Protein AF-0000000084697389 (afdb_homodimer)

Foldseek 3Di:
DVVVVVVVVVVVVVVVVVVVVVVVVVVCVVPPDDPPPPVVVVVVVVVVVVVVVVVVVVVVVVVVCVVVVHDPPRVVDPVSNVVSVVVVVVVVVVVVVVVVVVVVVVVVVVVVVVVVVVCVVPVLCLPADDVNGSRPPDPPPDPPPD/DVVVVVVVVVVVVVVVVVVVVVVVVVVVVVPPDDDPPPVVVVVVVVVVVVVVVVVVVVVVVVVVCVVVVHDPPRVVDPVSVVVSVVVVVVVVVVVVVVVVVVVVVVVVVVVVVVVVVVCVVPVLCLPQDDVNGSPPDDPPPPPDDD

Organism: NCBI:txid1124991

Sequence (292 aa):
MTDQLLPLLDQQLSHLQSLHQVMKNEELLLGYPRVPQSPFQEATEQKRFLVAAIGHNETRRQALEQEAGLCAPYDNNETMHTVWNAIKDLTLTLKEMNYRNHQMLKLHMQFNQERLDFMKKHNNQATYGADGQESRTPALGKKISVMTDQLLPLLDQQLSHLQSLHQVMKNEELLLGYPRVPQSPFQEATEQKRFLVAAIGHNETRRQALEQEAGLCAPYDNNETMHTVWNAIKDLTLTLKEMNYRNHQMLKLHMQFNQERLDFMKKHNNQATYGADGQESRTPALGKKISV

pLDDT: mean 75.5, std 22.2, range [18.36, 96.88]

Radius of gyration: 30.72 Å; Cα contacts (8 Å, |Δi|>4): 220; chains: 2; bounding box: 49×98×56 Å

Structure (mmCIF, N/CA/C/O backbone):
data_AF-0000000084697389-model_v1
#
loop_
_entity.id
_entity.type
_entity.pdbx_description
1 polymer 'Flagellar biosynthesis protein flgN'
#
loop_
_atom_site.group_PDB
_atom_site.id
_atom_site.type_symbol
_atom_site.label_atom_id
_atom_site.label_alt_id
_atom_site.label_comp_id
_atom_site.label_asym_id
_atom_site.label_entity_id
_atom_site.label_seq_id
_atom_site.pdbx_PDB_ins_code
_atom_site.Cartn_x
_atom_site.Cartn_y
_atom_site.Cartn_z
_atom_site.occupancy
_atom_site.B_iso_or_equiv
_atom_site.auth_seq_id
_atom_site.auth_comp_id
_atom_site.auth_asym_id
_atom_site.auth_atom_id
_atom_site.pdbx_PDB_model_num
ATOM 1 N N . MET A 1 1 ? 3.012 -43.812 -28.484 1 51.62 1 MET A N 1
ATOM 2 C CA . MET A 1 1 ? 2.061 -43 -27.734 1 51.62 1 MET A CA 1
ATOM 3 C C . MET A 1 1 ? 2.652 -42.562 -26.406 1 51.62 1 MET A C 1
ATOM 5 O O . MET A 1 1 ? 2.471 -41.438 -25.969 1 51.62 1 MET A O 1
ATOM 9 N N . THR A 1 2 ? 3.402 -43.5 -25.781 1 60.91 2 THR A N 1
ATOM 10 C CA . THR A 1 2 ? 4.145 -43.25 -24.562 1 60.91 2 THR A CA 1
ATOM 11 C C . THR A 1 2 ? 5.184 -42.125 -24.781 1 60.91 2 THR A C 1
ATOM 13 O O . THR A 1 2 ? 5.586 -41.469 -23.844 1 60.91 2 THR A O 1
ATOM 16 N N . ASP A 1 3 ? 5.27 -41.875 -26.109 1 83.12 3 ASP A N 1
ATOM 17 C CA . ASP A 1 3 ? 6.375 -41 -26.5 1 83.12 3 ASP A CA 1
ATOM 18 C C . ASP A 1 3 ? 6.031 -39.531 -26.234 1 83.12 3 ASP A C 1
ATOM 20 O O . ASP A 1 3 ? 6.926 -38.719 -26.031 1 83.12 3 ASP A O 1
ATOM 24 N N . GLN A 1 4 ? 4.73 -39.312 -26 1 90.31 4 GLN A N 1
ATOM 25 C CA . GLN A 1 4 ? 4.328 -37.906 -25.859 1 90.31 4 GLN A CA 1
ATOM 26 C C . GLN A 1 4 ? 4.215 -37.5 -24.375 1 90.31 4 GLN A C 1
ATOM 28 O O . GLN A 1 4 ? 4.211 -36.312 -24.047 1 90.31 4 GLN A O 1
ATOM 33 N N . LEU A 1 5 ? 4.172 -38.531 -23.562 1 92.88 5 LEU A N 1
ATOM 34 C CA . LEU A 1 5 ? 3.902 -38.281 -22.141 1 92.88 5 LEU A CA 1
ATOM 35 C C . LEU A 1 5 ? 5.109 -37.625 -21.469 1 92.88 5 LEU A C 1
ATOM 37 O O . LEU A 1 5 ? 4.961 -36.656 -20.719 1 92.88 5 LEU A O 1
ATOM 41 N N . LEU A 1 6 ? 6.285 -38.25 -21.812 1 93 6 LEU A N 1
ATOM 42 C CA . LEU A 1 6 ? 7.48 -37.719 -21.156 1 93 6 LEU A CA 1
ATOM 43 C C . LEU A 1 6 ? 7.707 -36.281 -21.531 1 93 6 LEU A C 1
ATOM 45 O O . LEU A 1 6 ? 7.934 -35.438 -20.672 1 93 6 LEU A O 1
ATOM 49 N N . PRO A 1 7 ? 7.566 -35.875 -22.828 1 94.25 7 PRO A N 1
ATOM 50 C CA . PRO A 1 7 ? 7.703 -34.438 -23.188 1 94.25 7 PRO A CA 1
ATOM 51 C C . PRO A 1 7 ? 6.668 -33.562 -22.5 1 94.25 7 PRO A C 1
ATOM 53 O O . PRO A 1 7 ? 6.969 -32.438 -22.125 1 94.25 7 PRO A O 1
ATOM 56 N N . LEU A 1 8 ? 5.516 -34.031 -22.328 1 96.06 8 LEU A N 1
ATOM 57 C CA . LEU A 1 8 ? 4.461 -33.281 -21.641 1 96.06 8 LEU A CA 1
ATOM 58 C C . LEU A 1 8 ? 4.809 -33.062 -20.172 1 96.06 8 LEU A C 1
ATOM 60 O O . LEU A 1 8 ? 4.59 -31.984 -19.641 1 96.06 8 LEU A O 1
ATOM 64 N N . LEU A 1 9 ? 5.27 -34.094 -19.547 1 95.81 9 LEU A N 1
ATOM 65 C CA . LEU A 1 9 ? 5.691 -34 -18.156 1 95.81 9 LEU A CA 1
ATOM 66 C C . LEU A 1 9 ? 6.828 -33 -18 1 95.81 9 LEU A C 1
ATOM 68 O O . LEU A 1 9 ? 6.844 -32.219 -17.047 1 95.81 9 LEU A O 1
ATOM 72 N N . ASP A 1 10 ? 7.734 -33.062 -18.938 1 95.56 10 ASP A N 1
ATOM 73 C CA . ASP A 1 10 ? 8.852 -32.125 -18.922 1 95.56 10 ASP A CA 1
ATOM 74 C C . ASP A 1 10 ? 8.359 -30.672 -19.062 1 95.56 10 ASP A C 1
ATOM 76 O O . ASP A 1 10 ? 8.852 -29.781 -18.375 1 95.56 10 ASP A O 1
ATOM 80 N N . GLN A 1 11 ? 7.445 -30.516 -19.969 1 96.06 11 GLN A N 1
ATOM 81 C CA . GLN A 1 11 ? 6.855 -29.188 -20.156 1 96.06 11 GLN A CA 1
ATOM 82 C C . GLN A 1 11 ? 6.148 -28.719 -18.891 1 96.06 11 GLN A C 1
ATOM 84 O O . GLN A 1 11 ? 6.25 -27.547 -18.516 1 96.06 11 GLN A O 1
ATOM 89 N N . GLN A 1 12 ? 5.422 -29.688 -18.297 1 95.88 12 GLN A N 1
ATOM 90 C CA . GLN A 1 12 ? 4.742 -29.375 -17.047 1 95.88 12 GLN A CA 1
ATOM 91 C C . GLN A 1 12 ? 5.734 -28.938 -15.969 1 95.88 12 GLN A C 1
ATOM 93 O O . GLN A 1 12 ? 5.504 -27.953 -15.266 1 95.88 12 GLN A O 1
ATOM 98 N N . LEU A 1 13 ? 6.758 -29.656 -15.898 1 96.06 13 LEU A N 1
ATOM 99 C CA . LEU A 1 13 ? 7.797 -29.328 -14.93 1 96.06 13 LEU A CA 1
ATOM 100 C C . LEU A 1 13 ? 8.367 -27.938 -15.203 1 96.06 13 LEU A C 1
ATOM 102 O O . LEU A 1 13 ? 8.555 -27.141 -14.281 1 96.06 13 LEU A O 1
ATOM 106 N N . SER A 1 14 ? 8.625 -27.688 -16.484 1 96.75 14 SER A N 1
ATOM 107 C CA . SER A 1 14 ? 9.156 -26.391 -16.875 1 96.75 14 SER A CA 1
ATOM 108 C C . SER A 1 14 ? 8.195 -25.266 -16.5 1 96.75 14 SER A C 1
ATOM 110 O O . SER A 1 14 ? 8.617 -24.234 -16 1 96.75 14 SER A O 1
ATOM 112 N N . HIS A 1 15 ? 6.906 -25.469 -16.766 1 95.31 15 HIS A N 1
ATOM 113 C CA . HIS A 1 15 ? 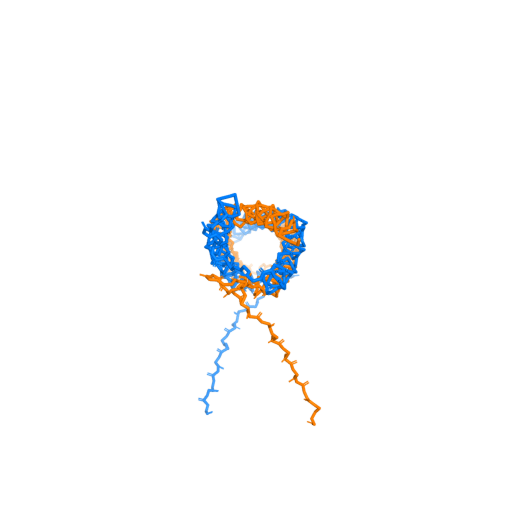5.902 -24.469 -16.422 1 95.31 15 HIS A CA 1
ATOM 114 C C . HIS A 1 15 ? 5.852 -24.234 -14.914 1 95.31 15 HIS A C 1
ATOM 116 O O . HIS A 1 15 ? 5.742 -23.094 -14.453 1 95.31 15 HIS A O 1
ATOM 122 N N . LEU A 1 16 ? 5.941 -25.312 -14.18 1 95.44 16 LEU A N 1
ATOM 123 C CA . LEU A 1 16 ? 5.926 -25.203 -12.719 1 95.44 16 LEU A CA 1
ATOM 124 C C . LEU A 1 16 ? 7.152 -24.453 -12.219 1 95.44 16 LEU A C 1
ATOM 126 O O . LEU A 1 16 ? 7.051 -23.641 -11.289 1 95.44 16 LEU A O 1
ATOM 130 N N . GLN A 1 17 ? 8.273 -24.703 -12.844 1 95.94 17 GLN A N 1
ATOM 131 C CA . GLN A 1 17 ? 9.492 -23.984 -12.477 1 95.94 17 GLN A CA 1
ATOM 132 C C . GLN A 1 17 ? 9.375 -22.5 -12.766 1 95.94 17 GLN A C 1
ATOM 134 O O . GLN A 1 17 ? 9.805 -21.672 -11.969 1 95.94 17 GLN A O 1
ATOM 139 N N . SER A 1 18 ? 8.828 -22.203 -13.906 1 95.12 18 SER A N 1
ATOM 140 C CA . SER A 1 18 ? 8.586 -20.812 -14.258 1 95.12 18 SER A CA 1
ATOM 141 C C . SER A 1 18 ? 7.629 -20.156 -13.266 1 95.12 18 SER A C 1
ATOM 143 O O . SER A 1 18 ? 7.844 -19 -12.859 1 95.12 18 SER A O 1
ATOM 145 N N . LEU A 1 19 ? 6.598 -20.859 -12.914 1 92.62 19 LEU A N 1
ATOM 146 C CA . LEU A 1 19 ? 5.645 -20.359 -11.93 1 92.62 19 LEU A CA 1
ATOM 147 C C . LEU A 1 19 ? 6.328 -20.109 -10.586 1 92.62 19 LEU A C 1
ATOM 149 O O . LEU A 1 19 ? 6.043 -19.109 -9.922 1 92.62 19 LEU A O 1
ATOM 153 N N . HIS A 1 20 ? 7.172 -21.016 -10.211 1 93.5 20 HIS A N 1
ATOM 154 C CA . HIS A 1 20 ? 7.934 -20.859 -8.977 1 93.5 20 HIS A CA 1
ATOM 155 C C . HIS A 1 20 ? 8.703 -19.547 -8.977 1 93.5 20 HIS A C 1
ATOM 157 O O . HIS A 1 20 ? 8.688 -18.812 -7.98 1 93.5 20 HIS A O 1
ATOM 163 N N . GLN A 1 21 ? 9.32 -19.234 -10.109 1 92.88 21 GLN A N 1
ATOM 164 C CA . GLN A 1 21 ? 10.078 -17.984 -10.219 1 92.88 21 GLN A CA 1
ATOM 165 C C . GLN A 1 21 ? 9.172 -16.766 -10.109 1 92.88 21 GLN A C 1
ATOM 167 O O . GLN A 1 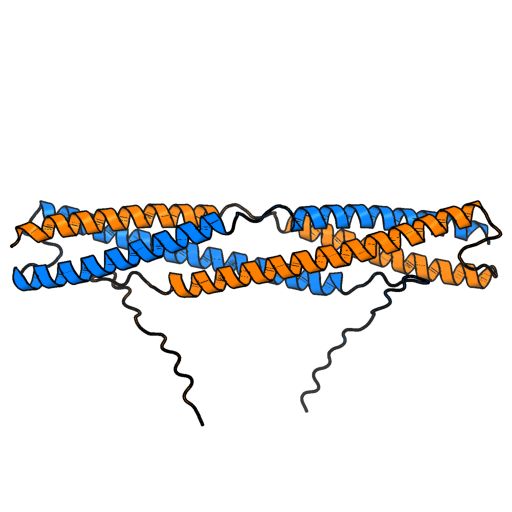21 ? 9.508 -15.789 -9.453 1 92.88 21 GLN A O 1
ATOM 172 N N . VAL A 1 22 ? 8.055 -16.844 -10.773 1 88.81 22 VAL A N 1
ATOM 173 C CA . VAL A 1 22 ? 7.09 -15.75 -10.727 1 88.81 22 VAL A CA 1
ATOM 174 C C . VAL A 1 22 ? 6.617 -15.531 -9.297 1 88.81 22 VAL A C 1
ATOM 176 O O . VAL A 1 22 ? 6.516 -14.398 -8.836 1 88.81 22 VAL A O 1
ATOM 179 N N . MET A 1 23 ? 6.355 -16.625 -8.586 1 87.25 23 MET A N 1
ATOM 180 C CA . MET A 1 23 ? 5.844 -16.562 -7.219 1 87.25 23 MET A CA 1
ATOM 181 C C . MET A 1 23 ? 6.922 -16.062 -6.258 1 87.25 23 MET A C 1
ATOM 183 O O . MET A 1 23 ? 6.617 -15.367 -5.289 1 87.25 23 MET A O 1
ATOM 187 N N . LYS A 1 24 ? 8.156 -16.422 -6.562 1 86.44 24 LYS A N 1
ATOM 188 C CA . LYS A 1 24 ? 9.258 -15.875 -5.785 1 86.44 24 LYS A CA 1
ATOM 189 C C . LYS A 1 24 ? 9.352 -14.359 -5.953 1 86.44 24 LYS A C 1
ATOM 191 O O . LYS A 1 24 ? 9.562 -13.633 -4.98 1 86.44 24 LYS A O 1
ATOM 196 N N . ASN A 1 25 ? 9.203 -13.992 -7.191 1 81.56 25 ASN A N 1
ATOM 197 C CA . ASN A 1 25 ? 9.188 -12.562 -7.465 1 81.56 25 ASN A CA 1
ATOM 198 C C . ASN A 1 25 ? 8.031 -11.867 -6.742 1 81.56 25 ASN A C 1
ATOM 200 O O . ASN A 1 25 ? 8.195 -10.773 -6.211 1 81.56 25 ASN A O 1
ATOM 204 N N . GLU A 1 26 ? 6.918 -12.562 -6.75 1 80.25 26 GLU A N 1
ATOM 205 C CA . GLU A 1 26 ? 5.754 -12.047 -6.035 1 80.25 26 GLU A CA 1
ATOM 206 C C . GLU A 1 26 ? 6.039 -11.914 -4.543 1 80.25 26 GLU A C 1
ATOM 208 O O . GLU A 1 26 ? 5.688 -10.906 -3.926 1 80.25 26 GLU A O 1
ATOM 213 N N . GLU A 1 27 ? 6.594 -12.898 -4.012 1 79.31 27 GLU A N 1
ATOM 214 C CA . GLU A 1 27 ? 6.961 -12.875 -2.596 1 79.31 27 GLU A CA 1
ATOM 215 C C . GLU A 1 27 ? 7.871 -11.695 -2.279 1 79.31 27 GLU A C 1
ATOM 217 O O . GLU A 1 27 ? 7.695 -11.023 -1.262 1 79.31 27 GLU A O 1
ATOM 222 N N . LEU A 1 28 ? 8.82 -11.453 -3.131 1 74.5 28 LEU A N 1
ATOM 223 C CA . LEU A 1 28 ? 9.758 -10.344 -2.945 1 74.5 28 LEU A CA 1
ATOM 224 C C . LEU A 1 28 ? 9.023 -9.008 -2.988 1 74.5 28 LEU A C 1
ATOM 226 O O . LEU A 1 28 ? 9.312 -8.109 -2.189 1 74.5 28 LEU A O 1
ATOM 230 N N . LEU A 1 29 ? 8.148 -8.953 -3.951 1 69.5 29 LEU A N 1
ATOM 231 C CA . LEU A 1 29 ? 7.383 -7.723 -4.105 1 69.5 29 LEU A CA 1
ATOM 232 C C . LEU A 1 29 ? 6.473 -7.492 -2.902 1 69.5 29 LEU A C 1
ATOM 234 O O . LEU A 1 29 ? 6.25 -6.352 -2.498 1 69.5 29 LEU A O 1
ATOM 238 N N . LEU A 1 30 ? 5.984 -8.625 -2.336 1 67.56 30 LEU A N 1
ATOM 239 C CA . LEU A 1 30 ? 5.121 -8.547 -1.162 1 67.56 30 LEU A CA 1
ATOM 240 C C . LEU A 1 30 ? 5.934 -8.25 0.094 1 67.56 30 LEU A C 1
ATOM 242 O O . LEU A 1 30 ? 5.422 -7.66 1.045 1 67.56 30 LEU A O 1
ATOM 246 N N . GLY A 1 31 ? 7.23 -8.945 0.224 1 57.28 31 GLY A N 1
ATOM 247 C CA . GLY A 1 31 ? 8.117 -8.742 1.357 1 57.28 31 GLY A CA 1
ATOM 248 C C . GLY A 1 31 ? 8.766 -7.367 1.367 1 57.28 31 GLY A C 1
ATOM 249 O O . GLY A 1 31 ? 9.398 -6.98 2.352 1 57.28 31 GLY A O 1
ATOM 250 N N . TYR A 1 32 ? 9.336 -6.898 0.23 1 47.75 32 TYR A N 1
ATOM 251 C CA . TYR A 1 32 ? 9.938 -5.574 0.277 1 47.75 32 TYR A CA 1
ATOM 252 C C . TYR A 1 32 ? 9.195 -4.668 1.25 1 47.75 32 TYR A C 1
ATOM 254 O O . TYR A 1 32 ? 7.977 -4.5 1.144 1 47.75 32 TYR A O 1
ATOM 262 N N . PRO A 1 33 ? 9.758 -4.773 2.379 1 44.62 33 PRO A N 1
ATOM 263 C CA . PRO A 1 33 ? 9.336 -3.945 3.514 1 44.62 33 PRO A CA 1
ATOM 264 C C . PRO A 1 33 ? 8.805 -2.582 3.08 1 44.62 33 PRO A C 1
ATOM 266 O O . PRO A 1 33 ? 9.383 -1.939 2.199 1 44.62 33 PRO A O 1
ATOM 269 N N . ARG A 1 34 ? 7.598 -2.24 3.166 1 44.25 34 ARG A N 1
ATOM 270 C CA . ARG A 1 34 ? 6.734 -1.099 3.449 1 44.25 34 ARG A CA 1
ATOM 271 C C . ARG A 1 34 ? 7.492 -0.007 4.195 1 44.25 34 ARG A C 1
ATOM 273 O O . ARG A 1 34 ? 8.438 -0.293 4.934 1 44.25 34 ARG A O 1
ATOM 280 N N . VAL A 1 35 ? 7.719 0.964 3.707 1 46.28 35 VAL A N 1
ATOM 281 C CA . VAL A 1 35 ? 8.078 2.107 4.539 1 46.28 35 VAL A CA 1
ATOM 282 C C . VAL A 1 35 ? 7.688 1.838 5.988 1 46.28 35 VAL A C 1
ATOM 284 O O . VAL A 1 35 ? 6.531 1.516 6.273 1 46.28 35 VAL A O 1
ATOM 287 N N . PRO A 1 36 ? 8.547 1.338 6.777 1 44.91 36 PRO A N 1
ATOM 288 C CA . PRO A 1 36 ? 8.211 1.211 8.203 1 44.91 36 PRO A CA 1
ATOM 289 C C . PRO A 1 36 ? 7.074 2.139 8.625 1 44.91 36 PRO A C 1
ATOM 291 O O . PRO A 1 36 ? 6.969 3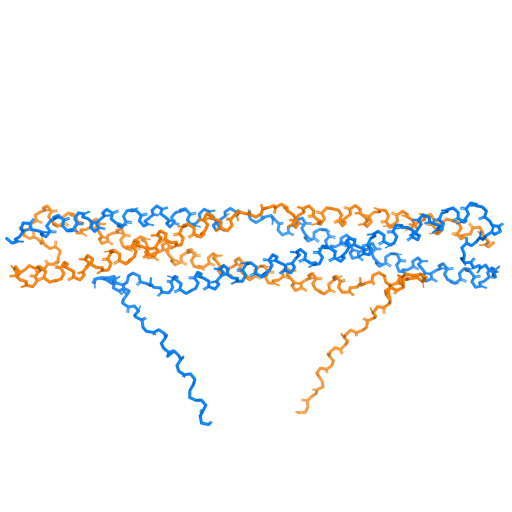.26 8.117 1 44.91 36 PRO A O 1
ATOM 294 N N . GLN A 1 37 ? 5.871 1.589 9.039 1 51.5 37 GLN A N 1
ATOM 295 C CA . GLN A 1 37 ? 4.812 2.246 9.797 1 51.5 37 GLN A CA 1
ATOM 296 C C . GLN A 1 37 ? 5.363 3.408 10.617 1 51.5 37 GLN A C 1
ATOM 298 O O . GLN A 1 37 ? 4.656 4.387 10.867 1 51.5 37 GLN A O 1
ATOM 303 N N . SER A 1 38 ? 6.688 3.379 10.727 1 60.03 38 SER A N 1
ATOM 304 C CA . SER A 1 38 ? 7.246 4.219 11.781 1 60.03 38 SER A CA 1
ATOM 305 C C . SER A 1 38 ? 7.348 5.672 11.344 1 60.03 38 SER A C 1
ATOM 307 O O . SER A 1 38 ? 6.918 6.578 12.062 1 60.03 38 SER A O 1
ATOM 309 N N . PRO A 1 39 ? 7.703 5.801 10.07 1 62.97 39 PRO A N 1
ATOM 310 C CA . PRO A 1 39 ? 7.844 7.223 9.758 1 62.97 39 PRO A CA 1
ATOM 311 C C . PRO A 1 39 ? 6.496 7.926 9.586 1 62.97 39 PRO A C 1
ATOM 313 O O . PRO A 1 39 ? 6.352 9.094 9.969 1 62.97 39 PRO A O 1
ATOM 316 N N . PHE A 1 40 ? 5.5 7.148 9.242 1 67 40 PHE A N 1
ATOM 317 C CA . PHE A 1 40 ? 4.172 7.73 9.094 1 67 40 PHE A CA 1
ATOM 318 C C . PHE A 1 40 ? 3.52 7.945 10.453 1 67 40 PHE A C 1
ATOM 320 O O . PHE A 1 40 ? 2.857 8.961 10.68 1 67 40 PHE A O 1
ATOM 327 N N . GLN A 1 41 ? 3.805 6.945 11.219 1 69.56 41 GLN A N 1
ATOM 328 C CA . GLN A 1 41 ? 3.254 7.074 12.57 1 69.56 41 GLN A CA 1
ATOM 329 C C . GLN A 1 41 ? 3.863 8.266 13.297 1 69.56 41 GLN A C 1
ATOM 331 O O . GLN A 1 41 ? 3.15 9.023 13.969 1 69.56 41 GLN A O 1
ATOM 336 N N . GLU A 1 42 ? 5.105 8.398 13.109 1 75.88 42 GLU A N 1
ATOM 337 C CA . GLU A 1 42 ? 5.789 9.523 13.75 1 75.88 42 GLU A CA 1
ATOM 338 C C . GLU A 1 42 ? 5.309 10.852 13.18 1 75.88 42 GLU A C 1
ATOM 340 O O . GLU A 1 42 ? 5.047 11.797 13.93 1 75.88 42 GLU A O 1
ATOM 345 N N . ALA A 1 43 ? 5.148 10.938 11.867 1 77.5 43 ALA A N 1
ATOM 346 C CA . ALA A 1 43 ? 4.668 12.156 11.211 1 77.5 43 ALA A CA 1
ATOM 347 C C . ALA A 1 43 ? 3.246 12.484 11.656 1 77.5 43 ALA A C 1
ATOM 349 O O . ALA A 1 43 ? 2.92 13.656 11.891 1 77.5 43 ALA A O 1
ATOM 350 N N . THR A 1 44 ? 2.482 11.469 11.844 1 76.56 44 THR A N 1
ATOM 351 C CA . THR A 1 44 ? 1.098 11.664 12.266 1 76.56 44 THR A CA 1
ATOM 352 C C . THR A 1 44 ? 1.031 12.195 13.695 1 76.56 44 THR A C 1
ATOM 354 O O . THR A 1 44 ? 0.248 13.094 13.984 1 76.56 44 THR A O 1
ATOM 357 N N . GLU A 1 45 ? 1.858 11.664 14.492 1 82.06 45 GLU A N 1
ATOM 358 C CA . GLU A 1 45 ? 1.877 12.117 15.883 1 82.06 45 GLU A CA 1
ATOM 359 C C . GLU A 1 45 ? 2.377 13.555 15.992 1 82.06 45 GLU A C 1
ATOM 361 O O . GLU A 1 45 ? 1.821 14.352 16.75 1 82.06 45 GLU A O 1
ATOM 366 N N . GLN A 1 46 ? 3.412 13.82 15.273 1 86.38 46 GLN A N 1
ATOM 367 C CA . GLN A 1 46 ? 3.926 15.18 15.258 1 86.38 46 GLN A CA 1
ATOM 368 C C . GLN A 1 46 ? 2.879 16.156 14.727 1 86.38 46 GLN A C 1
ATOM 370 O O . GLN A 1 46 ? 2.697 17.25 15.281 1 86.38 46 GLN A O 1
ATOM 375 N N . LYS A 1 47 ? 2.27 15.719 13.695 1 87.69 47 LYS A N 1
ATOM 376 C CA . LYS A 1 47 ? 1.218 16.547 13.109 1 87.69 47 LYS A CA 1
ATOM 377 C C . LYS A 1 47 ? 0.096 16.797 14.109 1 87.69 47 LYS A C 1
ATOM 379 O O . LYS A 1 47 ? -0.37 17.922 14.258 1 87.69 47 LYS A O 1
ATOM 384 N N . ARG A 1 48 ? -0.297 15.828 14.805 1 83 48 ARG A N 1
ATOM 385 C CA . ARG A 1 48 ? -1.354 15.953 15.797 1 83 48 ARG A CA 1
ATOM 386 C C . ARG A 1 48 ? -0.967 16.938 16.891 1 83 48 ARG A C 1
ATOM 388 O O . ARG A 1 48 ? -1.777 17.781 17.297 1 83 48 ARG A O 1
ATOM 395 N N . PHE A 1 49 ? 0.234 16.844 17.391 1 89.25 49 PHE A N 1
ATOM 396 C CA . PHE A 1 49 ? 0.726 17.75 18.422 1 89.25 49 PHE A CA 1
ATOM 397 C C . PHE A 1 49 ? 0.725 19.188 17.938 1 89.25 49 PHE A C 1
ATOM 399 O O . PHE A 1 49 ? 0.238 20.078 18.625 1 89.25 49 PHE A O 1
ATOM 406 N N . LEU A 1 50 ? 1.231 19.344 16.75 1 92.38 50 LEU A N 1
ATOM 407 C CA . LEU A 1 50 ? 1.376 20.703 16.219 1 92.38 50 LEU A CA 1
ATOM 408 C C . LEU A 1 50 ? 0.012 21.328 15.945 1 92.38 50 LEU A C 1
ATOM 410 O O . LEU A 1 50 ? -0.195 22.516 16.203 1 92.38 50 LEU A O 1
ATOM 414 N N . VAL A 1 51 ? -0.913 20.578 15.508 1 89.06 51 VAL A N 1
ATOM 415 C CA . VAL A 1 51 ? -2.256 21.078 15.234 1 89.06 51 VAL A CA 1
ATOM 416 C C . VAL A 1 51 ? -2.926 21.5 16.547 1 89.06 51 VAL A C 1
ATOM 418 O O . VAL A 1 51 ? -3.549 22.562 16.625 1 89.06 51 VAL A O 1
ATOM 421 N N . ALA A 1 52 ? -2.746 20.688 17.5 1 89.69 52 ALA A N 1
ATOM 422 C CA . ALA A 1 52 ? -3.293 21.016 18.812 1 89.69 52 ALA A CA 1
ATOM 423 C C . ALA A 1 52 ? -2.664 22.297 19.359 1 89.69 52 ALA A C 1
ATOM 425 O O . ALA A 1 52 ? -3.365 23.172 19.875 1 89.69 52 ALA A O 1
ATOM 426 N N . ALA A 1 53 ? -1.356 22.391 19.234 1 93.31 53 ALA A N 1
ATOM 427 C CA . ALA A 1 53 ? -0.629 23.547 19.734 1 93.31 53 ALA A CA 1
ATOM 428 C C . ALA A 1 53 ? -1.06 24.812 18.984 1 93.31 53 ALA A C 1
ATOM 430 O O . ALA A 1 53 ? -1.239 25.875 19.594 1 93.31 53 ALA A O 1
ATOM 431 N N . ILE A 1 54 ? -1.257 24.688 17.75 1 93.88 54 ILE A N 1
ATOM 432 C CA . ILE A 1 54 ? -1.684 25.812 16.922 1 93.88 54 ILE A CA 1
ATOM 433 C C . ILE A 1 54 ? -3.084 26.25 17.328 1 93.88 54 ILE A C 1
ATOM 435 O O . ILE A 1 54 ? -3.348 27.453 17.469 1 93.88 54 ILE A O 1
ATOM 439 N N . GLY A 1 55 ? -3.93 25.312 17.547 1 92.5 55 GLY A N 1
ATOM 440 C CA . GLY A 1 55 ? -5.27 25.625 18.016 1 92.5 55 GLY A CA 1
ATOM 441 C C . GLY A 1 55 ? -5.285 26.328 19.344 1 92.5 55 GLY A C 1
ATOM 442 O O . GLY A 1 55 ? -6.008 27.312 19.531 1 92.5 55 GLY A O 1
ATOM 443 N N . HIS A 1 56 ? -4.508 25.781 20.219 1 94.31 56 HIS A N 1
ATOM 444 C CA . HIS A 1 56 ? -4.391 26.406 21.531 1 94.31 56 HIS A CA 1
ATOM 445 C C . HIS A 1 56 ? -3.895 27.844 21.438 1 94.31 56 HIS A C 1
ATOM 447 O O . HIS A 1 56 ? -4.453 28.75 22.062 1 94.31 56 HIS A O 1
ATOM 453 N N . ASN A 1 57 ? -2.896 28.016 20.609 1 95 57 ASN A N 1
ATOM 454 C CA . ASN A 1 57 ? -2.348 29.359 20.406 1 95 57 ASN A CA 1
ATOM 455 C C . ASN A 1 57 ? -3.381 30.297 19.812 1 95 57 ASN A C 1
ATOM 457 O O . ASN A 1 57 ? -3.432 31.484 20.156 1 95 57 ASN A O 1
ATOM 461 N N . GLU A 1 58 ? -4.141 29.766 18.922 1 94.06 58 GLU A N 1
ATOM 462 C CA . GLU A 1 58 ? -5.18 30.578 18.297 1 94.06 58 GLU A CA 1
ATOM 463 C C . GLU A 1 58 ? -6.211 31.047 19.328 1 94.06 58 GLU A C 1
ATOM 465 O O . GLU A 1 58 ? -6.609 32.219 19.328 1 94.06 58 GLU A O 1
ATOM 470 N N . THR A 1 59 ? -6.598 30.109 20.188 1 93.81 59 THR A N 1
ATOM 471 C CA . THR A 1 59 ? -7.539 30.453 21.25 1 93.81 59 THR A CA 1
ATOM 472 C C . THR A 1 59 ? -6.961 31.516 22.172 1 93.81 59 THR A C 1
ATOM 474 O O . THR A 1 59 ? -7.648 32.469 22.531 1 93.81 59 THR A O 1
ATOM 477 N N . ARG A 1 60 ? -5.715 31.344 22.484 1 95.38 60 ARG A N 1
ATOM 478 C CA . ARG A 1 60 ? -5.027 32.312 23.344 1 95.38 60 ARG A CA 1
ATOM 479 C C . ARG A 1 60 ? -4.887 33.656 22.656 1 95.38 60 ARG A C 1
ATOM 481 O O . ARG A 1 60 ? -5.07 34.719 23.281 1 95.38 60 ARG A O 1
ATOM 488 N N . ARG A 1 61 ? -4.559 33.625 21.359 1 94.94 61 ARG A N 1
ATOM 489 C CA . ARG A 1 61 ? -4.434 34.844 20.594 1 94.94 61 ARG A CA 1
ATOM 490 C C . ARG A 1 61 ? -5.734 35.625 20.625 1 94.94 61 ARG A C 1
ATOM 492 O O . ARG A 1 61 ? -5.727 36.844 20.875 1 94.94 61 ARG A O 1
ATOM 499 N N . GLN A 1 62 ? -6.805 34.938 20.453 1 94.81 62 GLN A N 1
ATOM 500 C CA . GLN A 1 62 ? -8.109 35.562 20.422 1 94.81 62 GLN A CA 1
ATOM 501 C C . GLN A 1 62 ? -8.438 36.188 21.781 1 94.81 62 GLN A C 1
ATOM 503 O O . GLN A 1 62 ? -8.961 37.312 21.859 1 94.81 62 GLN A O 1
ATOM 508 N N . ALA A 1 63 ? -8.102 35.531 22.859 1 94.5 63 ALA A N 1
ATOM 509 C CA . ALA A 1 63 ? -8.328 36.031 24.203 1 94.5 63 ALA A CA 1
ATOM 510 C C . ALA A 1 63 ? -7.504 37.281 24.469 1 94.5 63 ALA A C 1
ATOM 512 O O . ALA A 1 63 ? -8.016 38.281 25 1 94.5 63 ALA A O 1
ATOM 513 N N . LEU A 1 64 ? -6.254 37.25 24.016 1 94.44 64 LEU A N 1
ATOM 514 C CA . LEU A 1 64 ? -5.359 38.375 24.219 1 94.44 64 LEU A CA 1
ATOM 515 C C . LEU A 1 64 ? -5.797 39.562 23.391 1 94.44 64 LEU A C 1
ATOM 517 O O . LEU A 1 64 ? -5.711 40.719 23.844 1 94.44 64 LEU A O 1
ATOM 521 N N . GLU A 1 65 ? -6.262 39.312 22.188 1 94.62 65 GLU A N 1
ATOM 522 C CA . GLU A 1 65 ? -6.785 40.375 21.312 1 94.62 65 GLU A CA 1
ATOM 523 C C . GLU A 1 65 ? -7.984 41.062 21.969 1 94.62 65 GLU A C 1
ATOM 525 O O . GLU A 1 65 ? -8.07 42.281 21.953 1 94.62 65 GLU A O 1
ATOM 530 N N . GLN A 1 66 ? -8.852 40.25 22.516 1 93.62 66 GLN A N 1
ATOM 531 C CA . GLN A 1 66 ? -10.047 40.781 23.156 1 93.62 66 GLN A CA 1
ATOM 532 C C . GLN A 1 66 ? -9.68 41.656 24.359 1 93.62 66 GLN A C 1
ATOM 534 O O . GLN A 1 66 ? -10.227 42.75 24.531 1 93.62 66 GLN A O 1
ATOM 539 N N . GLU A 1 67 ? -8.727 41.219 25.109 1 93.25 67 GLU A N 1
ATOM 540 C CA . GLU A 1 67 ? -8.289 41.938 26.312 1 93.25 67 GLU A CA 1
ATOM 541 C C . GLU A 1 67 ? -7.602 43.25 25.938 1 93.25 67 GLU A C 1
ATOM 543 O O . GLU A 1 67 ? -7.789 44.281 26.625 1 93.25 67 GLU A O 1
ATOM 548 N N . ALA A 1 68 ? -6.875 43.25 24.812 1 91.56 68 ALA A N 1
ATOM 549 C CA . ALA A 1 68 ? -6.047 44.375 24.438 1 91.56 68 ALA A CA 1
ATOM 550 C C . ALA A 1 68 ? -6.789 45.312 23.484 1 91.56 68 ALA A C 1
ATOM 552 O O . ALA A 1 68 ? -6.305 46.406 23.156 1 91.56 68 ALA A O 1
ATOM 553 N N . GLY A 1 69 ? -7.973 44.844 23.031 1 91.75 69 GLY A N 1
ATOM 554 C CA . GLY A 1 69 ? -8.695 45.625 22.047 1 91.75 69 GLY A CA 1
ATOM 555 C C . GLY A 1 69 ? -8 45.688 20.703 1 91.75 69 GLY A C 1
ATOM 556 O O . GLY A 1 69 ? -8.031 46.719 20.016 1 91.75 69 GLY A O 1
ATOM 557 N N . LEU A 1 70 ? -7.195 44.656 20.375 1 93 70 LEU A N 1
ATOM 558 C CA . LEU A 1 70 ? -6.496 44.5 19.109 1 93 70 LEU A CA 1
ATOM 559 C C . LEU A 1 70 ? -7.184 43.5 18.219 1 93 70 LEU A C 1
ATOM 561 O O . LEU A 1 70 ? -8 42.688 18.688 1 93 70 LEU A O 1
ATOM 565 N N . CYS A 1 71 ? -6.875 43.656 16.984 1 93.06 71 CYS A N 1
ATOM 566 C CA . CYS A 1 71 ? -7.398 42.656 16.047 1 93.06 71 CYS A CA 1
ATOM 567 C C . CYS A 1 71 ? -6.453 42.469 14.867 1 93.06 71 CYS A C 1
ATOM 569 O O . CYS A 1 71 ? -5.867 43.438 14.383 1 93.06 71 CYS A O 1
ATOM 571 N N . ALA A 1 72 ? -6.426 41.25 14.523 1 92.81 72 ALA A N 1
ATOM 572 C CA . ALA A 1 72 ? -5.699 41 13.281 1 92.81 72 ALA A CA 1
ATOM 573 C C . ALA A 1 72 ? -6.309 41.781 12.125 1 92.81 72 ALA A C 1
ATOM 575 O O . ALA A 1 72 ? -7.516 42.031 12.094 1 92.81 72 ALA A O 1
ATOM 576 N N . PRO A 1 73 ? -5.43 42.312 11.164 1 95.06 73 PRO A N 1
ATOM 577 C CA . PRO A 1 73 ? -4.035 41.938 10.945 1 95.06 73 PRO A CA 1
ATOM 578 C C . PRO A 1 73 ? -3.051 42.875 11.633 1 95.06 73 PRO A C 1
ATOM 580 O O . PRO A 1 73 ? -1.946 43.094 11.125 1 95.06 73 PRO A O 1
ATOM 583 N N . TYR A 1 74 ? -3.473 43.594 12.602 1 94.5 74 TYR A N 1
ATOM 584 C CA . TYR A 1 74 ? -2.639 44.438 13.445 1 94.5 74 TYR A CA 1
ATOM 585 C C . TYR A 1 74 ? -2.01 45.562 12.641 1 94.5 74 TYR A C 1
ATOM 587 O O . TYR A 1 74 ? -0.801 45.781 12.719 1 94.5 74 TYR A O 1
ATOM 595 N N . ASP A 1 75 ? -2.74 46.281 11.961 1 93.69 75 ASP A N 1
ATOM 596 C CA . ASP A 1 75 ? -2.287 47.281 11 1 93.69 75 ASP A CA 1
ATOM 597 C C . ASP A 1 75 ? -1.496 48.375 11.695 1 93.69 75 ASP A C 1
ATOM 599 O O . ASP A 1 75 ? -0.602 48.969 11.094 1 93.69 75 ASP A O 1
ATOM 603 N N . ASN A 1 76 ? -1.79 48.625 12.914 1 92.44 76 ASN A N 1
ATOM 604 C CA . ASN A 1 76 ? -1.143 49.719 13.625 1 92.44 76 ASN A CA 1
ATOM 605 C C . ASN A 1 76 ? 0.155 49.281 14.289 1 92.44 76 ASN A C 1
ATOM 607 O O . ASN A 1 76 ? 0.776 50.031 15.031 1 92.44 76 ASN A O 1
ATOM 611 N N . ASN A 1 77 ? 0.47 48 14.164 1 93.5 77 ASN A N 1
ATOM 612 C CA . ASN A 1 77 ? 1.719 47.406 14.656 1 93.5 77 ASN A CA 1
ATOM 613 C C . ASN A 1 77 ? 2.465 46.688 13.555 1 93.5 77 ASN A C 1
ATOM 615 O O . ASN A 1 77 ? 2.105 45.562 13.203 1 93.5 77 ASN A O 1
ATOM 619 N N . GLU A 1 78 ? 3.5 47.344 13.047 1 94.19 78 GLU A N 1
ATOM 620 C CA . GLU A 1 78 ? 4.191 46.844 11.867 1 94.19 78 GLU A CA 1
ATOM 621 C C . GLU A 1 78 ? 4.754 45.469 12.102 1 94.19 78 GLU A C 1
ATOM 623 O O . GLU A 1 78 ? 4.645 44.594 11.242 1 94.19 78 GLU A O 1
ATOM 628 N N . THR A 1 79 ? 5.344 45.281 13.289 1 94.56 79 THR A N 1
ATOM 629 C CA . THR A 1 79 ? 5.957 44 13.602 1 94.56 79 THR A CA 1
ATOM 630 C C . THR A 1 79 ? 4.902 42.875 13.664 1 94.56 79 THR A C 1
ATOM 632 O O . THR A 1 79 ? 5.055 41.844 13.031 1 94.56 79 THR A O 1
ATOM 635 N N . MET A 1 80 ? 3.846 43.094 14.359 1 95.25 80 MET A N 1
ATOM 636 C CA . MET A 1 80 ? 2.779 42.125 14.484 1 95.25 80 MET A CA 1
ATOM 637 C C . MET A 1 80 ? 2.096 41.875 13.141 1 95.25 80 MET A C 1
ATOM 639 O O . MET A 1 80 ? 1.721 40.75 12.828 1 95.25 80 MET A O 1
ATOM 643 N N . HIS A 1 81 ? 1.95 42.969 12.406 1 95.88 81 HIS A N 1
ATOM 644 C CA . HIS A 1 81 ? 1.352 42.875 11.086 1 95.88 81 HIS A CA 1
ATOM 645 C C . HIS A 1 81 ? 2.158 41.938 10.195 1 95.88 81 HIS A C 1
ATOM 647 O O . HIS A 1 81 ? 1.591 41.062 9.508 1 95.88 81 HIS A O 1
ATOM 653 N N . THR A 1 82 ? 3.428 42.062 10.219 1 96.31 82 THR A N 1
ATOM 654 C CA . THR A 1 82 ? 4.32 41.281 9.398 1 96.31 82 THR A CA 1
ATOM 655 C C . THR A 1 82 ? 4.234 39.812 9.789 1 96.31 82 THR A C 1
ATOM 657 O O . THR A 1 82 ? 4.094 38.938 8.93 1 96.31 82 THR A O 1
ATOM 660 N N . VAL A 1 83 ? 4.27 39.5 11.117 1 96.31 83 VAL A N 1
ATOM 661 C CA . VAL A 1 83 ? 4.219 38.125 11.602 1 96.31 83 VAL A CA 1
ATOM 662 C C . VAL A 1 83 ? 2.857 37.531 11.266 1 96.31 83 VAL A C 1
ATOM 664 O O . VAL A 1 83 ? 2.775 36.375 10.844 1 96.31 83 VAL A O 1
ATOM 667 N N . TRP A 1 84 ? 1.835 38.344 11.422 1 96.38 84 TRP A N 1
ATOM 668 C CA . TRP A 1 84 ? 0.493 37.844 11.133 1 96.38 84 TRP A CA 1
ATOM 669 C C . TRP A 1 84 ? 0.358 37.469 9.656 1 96.38 84 TRP A C 1
ATOM 671 O O . TRP A 1 84 ? -0.23 36.438 9.32 1 96.38 84 TRP A O 1
ATOM 681 N N . ASN A 1 85 ? 0.855 38.281 8.789 1 95.94 85 ASN A N 1
ATOM 682 C CA . ASN A 1 85 ? 0.787 38 7.363 1 95.94 85 ASN A CA 1
ATOM 683 C C . ASN A 1 85 ? 1.528 36.688 7.027 1 95.94 85 ASN A C 1
ATOM 685 O O . ASN A 1 85 ? 1.071 35.906 6.195 1 95.94 85 ASN A O 1
ATOM 689 N N . ALA A 1 86 ? 2.666 36.5 7.707 1 96.31 86 ALA A N 1
ATOM 690 C CA . ALA A 1 86 ? 3.404 35.25 7.523 1 96.31 86 ALA A CA 1
ATOM 691 C C . ALA A 1 86 ? 2.582 34.031 7.984 1 96.31 86 ALA A C 1
ATOM 693 O O . ALA A 1 86 ? 2.562 33 7.324 1 96.31 86 ALA A O 1
ATOM 694 N N . ILE A 1 87 ? 1.896 34.219 9.062 1 96.69 87 ILE A N 1
ATOM 695 C CA . ILE A 1 87 ? 1.03 33.188 9.602 1 96.69 87 ILE A CA 1
ATOM 696 C C . ILE A 1 87 ? -0.083 32.875 8.609 1 96.69 87 ILE A C 1
ATOM 698 O O . ILE A 1 87 ? -0.331 31.703 8.297 1 96.69 87 ILE A O 1
ATOM 702 N N . LYS A 1 88 ? -0.721 33.906 8.172 1 95 88 LYS A N 1
ATOM 703 C CA . LYS A 1 88 ? -1.822 33.75 7.223 1 95 88 LYS A CA 1
ATOM 704 C C . LYS A 1 88 ? -1.363 33.031 5.961 1 95 88 LYS A C 1
ATOM 706 O O . LYS A 1 88 ? -2.014 32.062 5.508 1 95 88 LYS A O 1
ATOM 711 N N . ASP A 1 89 ? -0.256 33.5 5.43 1 94.88 89 ASP A N 1
ATOM 712 C CA . ASP A 1 89 ? 0.274 32.906 4.207 1 94.88 89 ASP A CA 1
ATOM 713 C C . ASP A 1 89 ? 0.602 31.438 4.414 1 94.88 89 ASP A C 1
ATOM 715 O O . ASP A 1 89 ? 0.265 30.594 3.574 1 94.88 89 ASP A O 1
ATOM 719 N N . LEU A 1 90 ? 1.278 31.156 5.504 1 94.38 90 LEU A N 1
ATOM 720 C CA . LEU A 1 90 ? 1.678 29.781 5.781 1 94.38 90 LEU A CA 1
ATOM 721 C C . LEU A 1 90 ? 0.458 28.906 6.039 1 94.38 90 LEU A C 1
ATOM 723 O O . LEU A 1 90 ? 0.426 27.75 5.625 1 94.38 90 LEU A O 1
ATOM 727 N N . THR A 1 91 ? -0.553 29.438 6.656 1 93.62 91 THR A N 1
ATOM 728 C CA . THR A 1 91 ? -1.785 28.688 6.898 1 93.62 91 THR A CA 1
ATOM 729 C C . THR A 1 91 ? -2.455 28.312 5.582 1 93.62 91 THR A C 1
ATOM 731 O O . THR A 1 91 ? -2.916 27.172 5.418 1 93.62 91 THR A O 1
ATOM 734 N N . LEU A 1 92 ? -2.436 29.234 4.664 1 92.5 92 LEU A N 1
ATOM 735 C CA . LEU A 1 92 ? -3.014 28.969 3.35 1 92.5 92 LEU A CA 1
ATOM 736 C C . LEU A 1 92 ? -2.229 27.875 2.621 1 92.5 92 LEU A C 1
ATOM 738 O O . LEU A 1 92 ? -2.816 26.984 2.004 1 92.5 92 LEU A O 1
ATOM 742 N N . THR A 1 93 ? -0.926 28 2.723 1 92.69 93 THR A N 1
ATOM 743 C CA . THR A 1 93 ? -0.055 27 2.109 1 92.69 93 THR A CA 1
ATOM 744 C C . THR A 1 93 ? -0.312 25.625 2.705 1 92.69 93 THR A C 1
ATOM 746 O O . THR A 1 93 ? -0.422 24.641 1.975 1 92.69 93 THR A O 1
ATOM 749 N N . LEU A 1 94 ? -0.376 25.594 3.994 1 92.06 94 LEU A N 1
ATOM 750 C CA . LEU A 1 94 ? -0.594 24.328 4.688 1 92.06 94 LEU A CA 1
ATOM 751 C C . LEU A 1 94 ? -1.947 23.734 4.32 1 92.06 94 LEU A C 1
ATOM 753 O O . LEU A 1 94 ? -2.076 22.516 4.188 1 92.06 94 LEU A O 1
ATOM 757 N N . LYS A 1 95 ? -2.943 24.531 4.125 1 89.44 95 LYS A N 1
ATOM 758 C CA . LYS A 1 95 ? -4.266 24.062 3.707 1 89.44 95 LYS A CA 1
ATOM 759 C C . LYS A 1 95 ? -4.203 23.391 2.336 1 89.44 95 LYS A C 1
ATOM 761 O O . LYS A 1 95 ? -4.777 22.328 2.139 1 89.44 95 LYS A O 1
ATOM 766 N N . GLU A 1 96 ? -3.512 24.016 1.472 1 89.5 96 GLU A N 1
ATOM 767 C CA . GLU A 1 96 ? -3.352 23.453 0.132 1 89.5 96 GLU A CA 1
ATOM 768 C C . GLU A 1 96 ? -2.584 22.141 0.173 1 89.5 96 GLU A C 1
ATOM 770 O O . GLU A 1 96 ? -2.957 21.172 -0.5 1 89.5 96 GLU A O 1
ATOM 775 N N . MET A 1 97 ? -1.531 22.156 0.945 1 87.56 97 MET A N 1
ATOM 776 C CA . MET A 1 97 ? -0.719 20.953 1.081 1 87.56 97 MET A CA 1
ATOM 777 C C . MET A 1 97 ? -1.537 19.812 1.671 1 87.56 97 MET A C 1
ATOM 779 O O . MET A 1 97 ? -1.427 18.672 1.224 1 87.56 97 MET A O 1
ATOM 783 N N . ASN A 1 98 ? -2.268 20.156 2.646 1 84.12 98 ASN A N 1
ATOM 784 C CA . ASN A 1 98 ? -3.121 19.141 3.26 1 84.12 98 ASN A CA 1
ATOM 785 C C . ASN A 1 98 ? -4.105 18.547 2.254 1 84.12 98 ASN A C 1
ATOM 787 O O . ASN A 1 98 ? -4.332 17.344 2.236 1 84.12 98 ASN A O 1
ATOM 791 N N . TYR A 1 99 ? -4.656 19.391 1.412 1 84.44 99 TYR A N 1
ATOM 792 C CA . TYR A 1 99 ? -5.586 18.938 0.382 1 84.44 99 TYR A CA 1
ATOM 793 C C . TYR A 1 99 ? -4.898 17.984 -0.598 1 84.44 99 TYR A C 1
ATOM 795 O O . TYR A 1 99 ? -5.414 16.906 -0.898 1 84.44 99 TYR A O 1
ATOM 803 N N . ARG A 1 100 ? -3.752 18.375 -1.048 1 83.75 100 ARG A N 1
ATOM 804 C CA . ARG A 1 100 ? -2.994 17.562 -1.996 1 83.75 100 ARG A CA 1
ATOM 805 C C . ARG A 1 100 ? -2.607 16.219 -1.384 1 83.75 100 ARG A C 1
ATOM 807 O O . ARG A 1 100 ? -2.75 15.172 -2.023 1 83.75 100 ARG A O 1
ATOM 814 N N . ASN A 1 101 ? -2.094 16.312 -0.178 1 81 101 ASN A N 1
ATOM 815 C CA . ASN A 1 101 ? -1.697 15.078 0.504 1 81 101 ASN A CA 1
ATOM 816 C C . ASN A 1 101 ? -2.877 14.125 0.667 1 81 101 ASN A C 1
ATOM 818 O O . ASN A 1 101 ? -2.721 12.906 0.526 1 81 101 ASN A O 1
ATOM 822 N N . HIS A 1 102 ? -3.994 14.742 0.932 1 80.88 102 HIS A N 1
ATOM 823 C CA . HIS A 1 102 ? -5.199 13.93 1.07 1 80.88 102 HIS A CA 1
ATOM 824 C C . HIS A 1 102 ? -5.562 13.258 -0.249 1 80.88 102 HIS A C 1
ATOM 826 O O . HIS A 1 102 ? -5.918 12.078 -0.27 1 80.88 102 HIS A O 1
ATOM 832 N N . GLN A 1 103 ? -5.48 13.961 -1.302 1 80.62 103 GLN A N 1
ATOM 833 C CA . GLN A 1 103 ? -5.777 13.406 -2.617 1 80.62 103 GLN A CA 1
ATOM 834 C C . GLN A 1 103 ? -4.812 12.273 -2.967 1 80.62 103 GLN A C 1
ATOM 836 O O . GLN A 1 103 ? -5.227 11.242 -3.494 1 80.62 103 GLN A O 1
ATOM 841 N N . MET A 1 104 ? -3.586 12.461 -2.684 1 78.38 104 MET A N 1
ATOM 842 C CA . MET A 1 104 ? -2.566 11.453 -2.959 1 78.38 104 MET A CA 1
ATOM 843 C C . MET A 1 104 ? -2.82 10.188 -2.146 1 78.38 104 MET A C 1
ATOM 845 O O . MET A 1 104 ? -2.672 9.078 -2.658 1 78.38 104 MET A O 1
ATOM 849 N N . LEU A 1 105 ? -3.168 10.391 -0.994 1 74.94 105 LEU A N 1
ATOM 850 C CA . LEU A 1 105 ? -3.479 9.25 -0.139 1 74.94 105 LEU A CA 1
ATOM 851 C C . LEU A 1 105 ? -4.66 8.461 -0.69 1 74.94 105 LEU A C 1
ATOM 853 O O . LEU A 1 105 ? -4.629 7.227 -0.726 1 74.94 105 LEU A O 1
ATOM 857 N N . LYS A 1 106 ? -5.699 9.148 -1.136 1 75.25 106 LYS A N 1
ATOM 858 C CA . LYS A 1 106 ? -6.875 8.5 -1.714 1 75.25 106 LYS A CA 1
ATOM 859 C C . LYS A 1 106 ? -6.504 7.684 -2.947 1 75.25 106 LYS A C 1
ATOM 861 O O . LYS A 1 106 ? -6.992 6.566 -3.129 1 75.25 106 LYS A O 1
ATOM 866 N N . LEU A 1 107 ? -5.711 8.266 -3.729 1 73.38 107 LEU A N 1
ATOM 867 C CA . LEU A 1 107 ? -5.277 7.578 -4.938 1 73.38 107 LEU A CA 1
ATOM 868 C C . LEU A 1 107 ? -4.48 6.324 -4.594 1 73.38 107 LEU A C 1
ATOM 870 O O . LEU A 1 107 ? -4.676 5.273 -5.211 1 73.38 107 LEU A O 1
ATOM 874 N N . HIS A 1 108 ? -3.582 6.402 -3.684 1 70.19 108 HIS A N 1
ATOM 875 C CA . HIS A 1 108 ? -2.803 5.254 -3.234 1 70.19 108 HIS A CA 1
ATOM 876 C C . HIS A 1 108 ? -3.709 4.137 -2.73 1 70.19 108 HIS A C 1
ATOM 878 O O . HIS A 1 108 ? -3.479 2.961 -3.027 1 70.19 108 HIS A O 1
ATOM 884 N N . MET A 1 109 ? -4.723 4.484 -2.084 1 69.38 109 MET A N 1
ATOM 885 C CA . MET A 1 109 ? -5.672 3.516 -1.548 1 69.38 109 MET A CA 1
ATOM 886 C C . MET A 1 109 ? -6.441 2.828 -2.672 1 69.38 109 MET A C 1
ATOM 888 O O . MET A 1 109 ? -6.652 1.615 -2.637 1 69.38 109 MET A O 1
ATOM 892 N N . GLN A 1 110 ? -6.867 3.648 -3.525 1 72.06 110 GLN A N 1
ATOM 893 C CA . GLN A 1 110 ? -7.598 3.104 -4.664 1 72.06 110 GLN A CA 1
ATOM 894 C C . GLN A 1 110 ? -6.738 2.117 -5.449 1 72.06 110 GLN A C 1
ATOM 896 O O . GLN A 1 110 ? -7.207 1.043 -5.832 1 72.06 110 GLN A O 1
ATOM 901 N N . PHE A 1 111 ? -5.562 2.459 -5.648 1 67.44 111 PHE A N 1
ATOM 902 C CA . PHE A 1 111 ? -4.645 1.599 -6.387 1 67.44 111 PHE A CA 1
ATOM 903 C C . PHE A 1 111 ? -4.398 0.297 -5.637 1 67.44 111 PHE A C 1
ATOM 905 O O . PHE A 1 111 ? -4.371 -0.779 -6.238 1 67.44 111 PHE A O 1
ATOM 912 N N . ASN A 1 112 ? -4.156 0.416 -4.391 1 65.62 112 ASN A N 1
ATOM 913 C CA . ASN A 1 112 ? -3.947 -0.774 -3.574 1 65.62 112 ASN A CA 1
ATOM 914 C C . ASN A 1 112 ? -5.164 -1.694 -3.6 1 65.62 112 ASN A C 1
ATOM 916 O O . ASN A 1 112 ? -5.023 -2.916 -3.658 1 65.62 112 ASN A O 1
ATOM 920 N N . GLN A 1 113 ? -6.312 -1.058 -3.555 1 70.25 113 GLN A N 1
ATOM 921 C CA . GLN A 1 113 ? -7.535 -1.854 -3.594 1 70.25 113 GLN A CA 1
ATOM 922 C C . GLN A 1 113 ? -7.688 -2.561 -4.938 1 70.25 113 GLN A C 1
ATOM 924 O O . GLN A 1 113 ? -8.094 -3.723 -4.992 1 70.25 113 GLN A O 1
ATOM 929 N N . GLU A 1 114 ? -7.367 -1.881 -5.902 1 69.12 114 GLU A N 1
ATOM 930 C CA . GLU A 1 114 ? -7.426 -2.484 -7.23 1 69.12 114 GLU A CA 1
ATOM 931 C C . GLU A 1 114 ? -6.445 -3.645 -7.352 1 69.12 114 GLU A C 1
ATOM 933 O O . GLU A 1 114 ? -6.766 -4.676 -7.949 1 69.12 114 GLU A O 1
ATOM 938 N N . ARG A 1 115 ? -5.375 -3.432 -6.875 1 66 115 ARG A N 1
ATOM 939 C CA . ARG A 1 115 ? -4.367 -4.484 -6.879 1 66 115 ARG A CA 1
ATOM 940 C C . ARG A 1 115 ? -4.844 -5.703 -6.094 1 66 115 ARG A C 1
ATOM 942 O O . ARG A 1 115 ? -4.68 -6.84 -6.543 1 66 115 ARG A O 1
ATOM 949 N N . LEU A 1 116 ? -5.387 -5.461 -5.047 1 64.25 116 LEU A N 1
ATOM 950 C CA . LEU A 1 116 ? -5.914 -6.535 -4.207 1 64.25 116 LEU A CA 1
ATOM 951 C C . LEU A 1 116 ? -7.031 -7.285 -4.926 1 64.25 116 LEU A C 1
ATOM 953 O O . LEU A 1 116 ? -7.078 -8.516 -4.891 1 64.25 116 LEU A O 1
ATOM 957 N N . ASP A 1 117 ? -7.863 -6.492 -5.453 1 68.75 117 ASP A N 1
ATOM 958 C CA . ASP A 1 117 ? -8.977 -7.094 -6.18 1 68.75 117 ASP A CA 1
ATOM 959 C C . ASP A 1 117 ? -8.477 -7.965 -7.328 1 68.75 117 ASP A C 1
ATOM 961 O O . ASP A 1 117 ? -9.008 -9.047 -7.57 1 68.75 117 ASP A O 1
ATOM 965 N N . PHE A 1 118 ? -7.543 -7.559 -7.93 1 65.94 118 PHE A N 1
ATOM 966 C CA . PHE A 1 118 ? -6.938 -8.297 -9.031 1 65.94 118 PHE A CA 1
ATOM 967 C C . PHE A 1 118 ? -6.309 -9.594 -8.531 1 65.94 118 PHE A C 1
ATOM 969 O O . PHE A 1 118 ? -6.5 -10.648 -9.133 1 65.94 118 PHE A O 1
ATOM 976 N N . MET A 1 119 ? -5.629 -9.438 -7.504 1 64.19 119 MET A N 1
ATOM 977 C CA . MET A 1 119 ? -4.961 -10.602 -6.93 1 64.19 119 MET A CA 1
ATOM 978 C C . MET A 1 119 ? -5.977 -11.633 -6.457 1 64.19 119 MET A C 1
ATOM 980 O O . MET A 1 119 ? -5.766 -12.836 -6.621 1 64.19 119 MET A O 1
ATOM 984 N N . LYS A 1 120 ? -6.93 -11.141 -5.777 1 62.78 120 LYS A N 1
ATOM 985 C CA . LYS A 1 120 ? -7.965 -12.047 -5.293 1 62.78 120 LYS A CA 1
ATOM 986 C C . LYS A 1 120 ? -8.609 -12.805 -6.445 1 62.78 120 LYS A C 1
ATOM 988 O O . LYS A 1 120 ? -8.891 -14 -6.328 1 62.78 120 LYS A O 1
ATOM 993 N N . LYS A 1 121 ? -8.891 -12.102 -7.469 1 62.81 121 LYS A N 1
ATOM 994 C CA . LYS A 1 121 ? -9.539 -12.695 -8.633 1 62.81 121 LYS A CA 1
ATOM 995 C C . LYS A 1 121 ? -8.641 -13.742 -9.289 1 62.81 121 LYS A C 1
ATOM 997 O O . LYS A 1 121 ? -9.125 -14.758 -9.781 1 62.81 121 LYS A O 1
ATOM 1002 N N . HIS A 1 122 ? -7.422 -13.477 -9.164 1 59.69 122 HIS A N 1
ATOM 1003 C CA . HIS A 1 122 ? -6.52 -14.352 -9.906 1 59.69 122 HIS A CA 1
ATOM 1004 C C . HIS A 1 122 ? -5.855 -15.367 -8.984 1 59.69 122 HIS A C 1
ATOM 1006 O O . HIS A 1 122 ? -5.398 -16.422 -9.438 1 59.69 122 HIS A O 1
ATOM 1012 N N . ASN A 1 123 ? -5.594 -15.047 -7.805 1 56.47 123 ASN A N 1
ATOM 1013 C CA . ASN A 1 123 ? -5.039 -16.031 -6.883 1 56.47 123 ASN A CA 1
ATOM 1014 C C . ASN A 1 123 ? -6.035 -17.141 -6.586 1 56.47 123 ASN A C 1
ATOM 1016 O O . ASN A 1 123 ? -5.641 -18.266 -6.25 1 56.47 123 ASN A O 1
ATOM 1020 N N . ASN A 1 124 ? -7.316 -16.812 -6.586 1 49.25 124 ASN A N 1
ATOM 1021 C CA . ASN A 1 124 ? -8.258 -17.906 -6.32 1 49.25 124 ASN A CA 1
ATOM 1022 C C . ASN A 1 124 ? -8.164 -19 -7.375 1 49.25 124 ASN A C 1
ATOM 1024 O O . ASN A 1 124 ? -8.766 -20.062 -7.223 1 49.25 124 ASN A O 1
ATOM 1028 N N . GLN A 1 125 ? -7.41 -18.797 -8.398 1 47.66 125 GLN A N 1
ATOM 1029 C CA . GLN A 1 125 ? -7.316 -19.922 -9.328 1 47.66 125 GLN A CA 1
ATOM 1030 C C . GLN A 1 125 ? -6.277 -20.938 -8.867 1 47.66 125 GLN A C 1
ATOM 1032 O O . GLN A 1 125 ? -5.074 -20.672 -8.938 1 47.66 125 GLN A O 1
ATOM 1037 N N . ALA A 1 126 ? -6.422 -21.516 -7.719 1 45.41 126 ALA A N 1
ATOM 1038 C CA . ALA A 1 126 ? -5.715 -22.672 -7.18 1 45.41 126 ALA A CA 1
ATOM 1039 C C . ALA A 1 126 ? -5.375 -23.672 -8.289 1 45.41 126 ALA A C 1
ATOM 1041 O O . ALA A 1 126 ? -6.203 -23.953 -9.148 1 45.41 126 ALA A O 1
ATOM 1042 N N . THR A 1 127 ? -4.152 -23.688 -8.664 1 46.38 127 THR A N 1
ATOM 1043 C CA . THR A 1 127 ? -3.549 -24.719 -9.508 1 46.38 127 THR A CA 1
ATOM 1044 C C . THR A 1 127 ? -3.889 -26.109 -8.984 1 46.38 127 THR A C 1
ATOM 1046 O O . THR A 1 127 ? -3.283 -26.578 -8.016 1 46.38 127 THR A O 1
ATOM 1049 N N . TYR A 1 128 ? -5.148 -26.609 -8.797 1 40.19 128 TYR A N 1
ATOM 1050 C CA . TYR A 1 128 ? -5.438 -27.906 -8.188 1 40.19 128 TYR A CA 1
ATOM 1051 C C . TYR A 1 128 ? -5.02 -29.047 -9.109 1 40.19 128 TYR A C 1
ATOM 1053 O O . TYR A 1 128 ? -4.973 -30.203 -8.688 1 40.19 128 TYR A O 1
ATOM 1061 N N . GLY A 1 129 ? -4.219 -29.266 -9.977 1 39.59 129 GLY A N 1
ATOM 1062 C CA . GLY A 1 129 ? -4.414 -30.625 -10.453 1 39.59 129 GLY A CA 1
ATOM 1063 C C . GLY A 1 129 ? -3.828 -31.672 -9.523 1 39.59 129 GLY A C 1
ATOM 1064 O O . GLY A 1 129 ? -3.248 -31.344 -8.484 1 39.59 129 GLY A O 1
ATOM 1065 N N . ALA A 1 130 ? -3.434 -33.312 -9.758 1 42.84 130 ALA A N 1
ATOM 1066 C CA . ALA A 1 130 ? -4.117 -34.562 -9.5 1 42.84 130 ALA A CA 1
ATOM 1067 C C . ALA A 1 130 ? -3.883 -35.031 -8.07 1 42.84 130 ALA A C 1
ATOM 1069 O O . ALA A 1 130 ? -4.824 -35.406 -7.367 1 42.84 130 ALA A O 1
ATOM 1070 N N . ASP A 1 131 ? -2.807 -35.562 -7.16 1 38.75 131 ASP A N 1
ATOM 1071 C CA . ASP A 1 131 ? -2.52 -36.219 -5.883 1 38.75 131 ASP A CA 1
ATOM 1072 C C . ASP A 1 131 ? -2.057 -35.188 -4.844 1 38.75 131 ASP A C 1
ATOM 1074 O O . ASP A 1 131 ? -1.628 -35.562 -3.75 1 38.75 131 ASP A O 1
ATOM 1078 N N . GLY A 1 132 ? -2.396 -33.531 -4.855 1 43.16 132 GLY A N 1
ATOM 1079 C CA . GLY A 1 132 ? -2.217 -32.094 -4.641 1 43.16 132 GLY A CA 1
ATOM 1080 C C . GLY A 1 132 ? -3.088 -31.25 -5.543 1 43.16 132 GLY A C 1
ATOM 1081 O O . GLY A 1 132 ? -2.822 -30.062 -5.723 1 43.16 132 GLY A O 1
ATOM 1082 N N . GLN A 1 133 ? -4.281 -31.422 -5.816 1 38.66 133 GLN A N 1
ATOM 1083 C CA . GLN A 1 133 ? -5.352 -31.203 -6.785 1 38.66 133 GLN A CA 1
ATOM 1084 C C . GLN A 1 133 ? -6.152 -29.953 -6.457 1 38.66 133 GLN A C 1
ATOM 1086 O O . GLN A 1 133 ? -6.73 -29.844 -5.371 1 38.66 133 GLN A O 1
ATOM 1091 N N . GLU A 1 134 ? -5.754 -28.703 -6.531 1 40.75 134 GLU A N 1
ATOM 1092 C CA . GLU A 1 134 ? -6.5 -27.453 -6.445 1 40.75 134 GLU A CA 1
ATOM 1093 C C . GLU A 1 134 ? -7.488 -27.312 -7.598 1 40.75 134 GLU A C 1
ATOM 1095 O O . GLU A 1 134 ? -7.105 -27.422 -8.766 1 40.75 134 GLU A O 1
ATOM 1100 N N . SER A 1 135 ? -8.68 -28.172 -8 1 36.34 135 SER A N 1
ATOM 1101 C CA . SER A 1 135 ? -9.586 -27.719 -9.055 1 36.34 135 SER A CA 1
ATOM 1102 C C . SER A 1 135 ? -10.516 -26.625 -8.555 1 36.34 135 SER A C 1
ATOM 1104 O O . SER A 1 135 ? -11.727 -26.672 -8.789 1 36.34 135 SER A O 1
ATOM 1106 N N . ARG A 1 136 ? -10.344 -25.484 -7.891 1 38.72 136 ARG A N 1
ATOM 1107 C CA . ARG A 1 136 ? -11.508 -24.625 -7.75 1 38.72 136 ARG A CA 1
ATOM 1108 C C . ARG A 1 136 ? -11.852 -23.953 -9.07 1 38.72 136 ARG A C 1
ATOM 1110 O O . ARG A 1 136 ? -11.047 -23.172 -9.602 1 38.72 136 ARG A O 1
ATOM 1117 N N . THR A 1 137 ? -12.906 -24.328 -10.031 1 32.47 137 THR A N 1
ATOM 1118 C CA . THR A 1 137 ? -13.531 -23.562 -11.102 1 32.47 137 THR A CA 1
ATOM 1119 C C . THR A 1 137 ? -14.258 -22.344 -10.539 1 32.47 137 THR A C 1
ATOM 1121 O O . THR A 1 137 ? -14.047 -21.219 -11 1 32.47 137 THR A O 1
ATOM 1124 N N . PRO A 1 138 ? -15.82 -22.266 -10.375 1 32.78 138 PRO A N 1
ATOM 1125 C CA . PRO A 1 138 ? -16.844 -21.266 -10.711 1 32.78 138 PRO A CA 1
ATOM 1126 C C . PRO A 1 138 ? -17.047 -20.234 -9.594 1 32.78 138 PRO A C 1
ATOM 1128 O O . PRO A 1 138 ? -17.328 -20.609 -8.453 1 32.78 138 PRO A O 1
ATOM 1131 N N . ALA A 1 139 ? -16.578 -19.094 -9.297 1 31.44 139 ALA A N 1
ATOM 1132 C CA . ALA A 1 139 ? -17.406 -18.156 -8.531 1 31.44 139 ALA A CA 1
ATOM 1133 C C . ALA A 1 139 ? -18.484 -17.531 -9.406 1 31.44 139 ALA A C 1
ATOM 1135 O O . ALA A 1 139 ? -18.188 -16.656 -10.219 1 31.44 139 ALA A O 1
ATOM 1136 N N . LEU A 1 140 ? -19.703 -18.219 -10.086 1 28.25 140 LEU A N 1
ATOM 1137 C CA . LEU A 1 140 ? -20.859 -17.484 -10.609 1 28.25 140 LEU A CA 1
ATOM 1138 C C . LEU A 1 140 ? -21.672 -16.875 -9.469 1 28.25 140 LEU A C 1
ATOM 1140 O O . LEU A 1 140 ? -22.328 -17.594 -8.711 1 28.25 140 LEU A O 1
ATOM 1144 N N . GLY A 1 141 ? -21.375 -16 -8.758 1 26.28 141 GLY A N 1
ATOM 1145 C CA . GLY A 1 141 ? -22.359 -15.352 -7.902 1 26.28 141 GLY A CA 1
ATOM 1146 C C . GLY A 1 141 ? -23.375 -14.539 -8.672 1 26.28 141 GLY A C 1
ATOM 1147 O O . GLY A 1 141 ? -23.031 -13.539 -9.305 1 26.28 141 GLY A O 1
ATOM 1148 N N . LYS A 1 142 ? -24.641 -15.219 -9.234 1 29.08 142 LYS A N 1
ATOM 1149 C CA . LYS A 1 142 ? -25.953 -14.672 -9.547 1 29.08 142 LYS A CA 1
ATOM 1150 C C . LYS A 1 142 ? -26.594 -14.039 -8.312 1 29.08 142 LYS A C 1
ATOM 1152 O O . LYS A 1 142 ? -26.844 -14.734 -7.32 1 29.08 142 LYS A O 1
ATOM 1157 N N . LYS A 1 143 ? -26.5 -12.844 -7.859 1 26.17 143 LYS A N 1
ATOM 1158 C CA . LYS A 1 143 ? -27.641 -12.203 -7.219 1 26.17 143 LYS A CA 1
ATOM 1159 C C . LYS A 1 143 ? -28.828 -12.125 -8.172 1 26.17 143 LYS A C 1
ATOM 1161 O O . LYS A 1 143 ? -28.734 -11.562 -9.266 1 26.17 143 LYS A O 1
ATOM 1166 N N . ILE A 1 144 ? -29.969 -13.055 -8.055 1 20.3 144 ILE A N 1
ATOM 1167 C CA . ILE A 1 144 ? -31.422 -13.172 -8.086 1 20.3 144 ILE A CA 1
ATOM 1168 C C . ILE A 1 144 ? -32.062 -12.07 -7.234 1 20.3 144 ILE A C 1
ATOM 1170 O O . ILE A 1 144 ? -31.859 -12.031 -6.016 1 20.3 144 ILE A O 1
ATOM 1174 N N . SER A 1 145 ? -32.156 -10.773 -7.637 1 18.36 145 SER A N 1
ATOM 1175 C CA . SER A 1 145 ? -33.281 -9.914 -7.273 1 18.36 145 SER A CA 1
ATOM 1176 C C . SER A 1 145 ? -34.562 -10.32 -8.023 1 18.36 145 SER A C 1
ATOM 1178 O O . SER A 1 145 ? -34.594 -10.305 -9.258 1 18.36 145 SER A O 1
ATOM 1180 N N . VAL A 1 146 ? -35.375 -11.352 -7.242 1 19.53 146 VAL A N 1
ATOM 1181 C CA . VAL A 1 146 ? -36.844 -11.156 -7.195 1 19.53 146 VAL A CA 1
ATOM 1182 C C . VAL A 1 146 ? -37.156 -10.023 -6.227 1 19.53 146 VAL A C 1
ATOM 1184 O O . VAL A 1 146 ? -36.531 -9.898 -5.172 1 19.53 146 VAL A O 1
ATOM 1187 N N . MET B 1 1 ? 0.373 44.375 28.203 1 51.12 1 MET B N 1
ATOM 1188 C CA . MET B 1 1 ? -0.495 43.281 27.781 1 51.12 1 MET B CA 1
ATOM 1189 C C . MET B 1 1 ? -0.266 42.938 26.312 1 51.12 1 MET B C 1
ATOM 1191 O O . MET B 1 1 ? -0.267 41.781 25.922 1 51.12 1 MET B O 1
ATOM 1195 N N . THR B 1 2 ? -0.024 44.031 25.5 1 60.22 2 THR B N 1
ATOM 1196 C CA . THR B 1 2 ? 0.333 43.906 24.094 1 60.22 2 THR B CA 1
ATOM 1197 C C . THR B 1 2 ? 1.64 43.125 23.938 1 60.22 2 THR B C 1
ATOM 1199 O O . THR B 1 2 ? 1.895 42.531 22.891 1 60.22 2 THR B O 1
ATOM 1202 N N . ASP B 1 3 ? 2.182 42.938 25.156 1 83 3 ASP B N 1
ATOM 1203 C CA . ASP B 1 3 ? 3.545 42.406 25.141 1 83 3 ASP B CA 1
ATOM 1204 C C . ASP B 1 3 ? 3.551 40.906 24.938 1 83 3 ASP B C 1
ATOM 1206 O O . ASP B 1 3 ? 4.523 40.344 24.422 1 83 3 ASP B O 1
ATOM 1210 N N . GLN B 1 4 ? 2.344 40.281 25.094 1 90.31 4 GLN B N 1
ATOM 1211 C CA . GLN B 1 4 ? 2.318 38.844 25.016 1 90.31 4 GLN B CA 1
ATOM 1212 C C . GLN B 1 4 ? 1.862 38.375 23.641 1 90.31 4 GLN B C 1
ATOM 1214 O O . GLN B 1 4 ? 2.076 37.219 23.281 1 90.31 4 GLN B O 1
ATOM 1219 N N . LEU B 1 5 ? 1.287 39.312 22.922 1 92.88 5 LEU B N 1
ATOM 1220 C CA . LEU B 1 5 ? 0.669 38.938 21.656 1 92.88 5 LEU B CA 1
ATOM 1221 C C . LEU B 1 5 ? 1.73 38.594 20.625 1 92.88 5 LEU B C 1
ATOM 1223 O O . L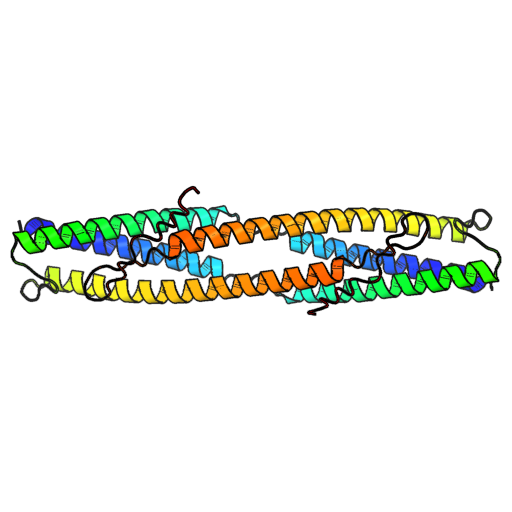EU B 1 5 ? 1.611 37.594 19.906 1 92.88 5 LEU B O 1
ATOM 1227 N N . LEU B 1 6 ? 2.756 39.531 20.609 1 93.06 6 LEU B N 1
ATOM 1228 C CA . LEU B 1 6 ? 3.783 39.281 19.594 1 93.06 6 LEU B CA 1
ATOM 1229 C C . LEU B 1 6 ? 4.492 37.969 19.828 1 93.06 6 LEU B C 1
ATOM 1231 O O . LEU B 1 6 ? 4.648 37.188 18.891 1 93.06 6 LEU B O 1
ATOM 1235 N N . PRO B 1 7 ? 4.879 37.594 21.062 1 94.38 7 PRO B N 1
ATOM 1236 C CA . PRO B 1 7 ? 5.484 36.281 21.297 1 94.38 7 PRO B CA 1
ATOM 1237 C C . PRO B 1 7 ? 4.551 35.125 20.922 1 94.38 7 PRO B C 1
ATOM 1239 O O . PRO B 1 7 ? 5.008 34.094 20.438 1 94.38 7 PRO B O 1
ATOM 1242 N N . LEU B 1 8 ? 3.314 35.25 21.141 1 96.19 8 LEU B N 1
ATOM 1243 C CA . LEU B 1 8 ? 2.338 34.25 20.797 1 96.19 8 LEU B CA 1
ATOM 1244 C C . LEU B 1 8 ? 2.252 34.062 19.281 1 96.19 8 LEU B C 1
ATOM 1246 O O . LEU B 1 8 ? 2.17 32.938 18.797 1 96.19 8 LEU B O 1
ATOM 1250 N N . LEU B 1 9 ? 2.201 35.156 18.578 1 95.94 9 LEU B N 1
ATOM 1251 C CA . LEU B 1 9 ? 2.182 35.094 17.125 1 95.94 9 LEU B CA 1
ATOM 1252 C C . LEU B 1 9 ? 3.436 34.438 16.594 1 95.94 9 LEU B C 1
ATOM 1254 O O . LEU B 1 9 ? 3.359 33.625 15.648 1 95.94 9 LEU B O 1
ATOM 1258 N N . ASP B 1 10 ? 4.543 34.75 17.203 1 95.75 10 ASP B N 1
ATOM 1259 C CA . ASP B 1 10 ? 5.801 34.156 16.781 1 95.75 10 ASP B CA 1
ATOM 1260 C C . ASP B 1 10 ? 5.773 32.656 17.016 1 95.75 10 ASP B C 1
ATOM 1262 O O . ASP B 1 10 ? 6.246 31.875 16.172 1 95.75 10 ASP B O 1
ATOM 1266 N N . GLN B 1 11 ? 5.273 32.281 18.156 1 96.19 11 GLN B N 1
ATOM 1267 C CA . GLN B 1 11 ? 5.137 30.844 18.453 1 96.19 11 GLN B CA 1
ATOM 1268 C C . GLN B 1 11 ? 4.223 30.156 17.453 1 96.19 11 GLN B C 1
ATOM 1270 O O . GLN B 1 11 ? 4.508 29.031 17.016 1 96.19 11 GLN B O 1
ATOM 1275 N N . GLN B 1 12 ? 3.105 30.875 1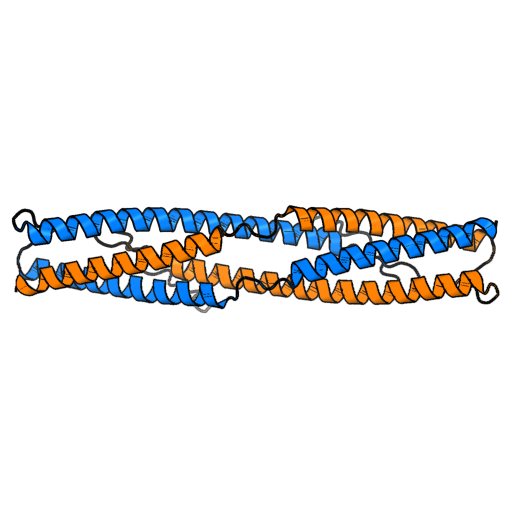7.172 1 96 12 GLN B N 1
ATOM 1276 C CA . GLN B 1 12 ? 2.178 30.328 16.188 1 96 12 GLN B CA 1
ATOM 1277 C C . GLN B 1 12 ? 2.869 30.125 14.836 1 96 12 GLN B C 1
ATOM 1279 O O . GLN B 1 12 ? 2.703 29.078 14.203 1 96 12 GLN B O 1
ATOM 1284 N N . LEU B 1 13 ? 3.588 31.109 14.469 1 96.19 13 LEU B N 1
ATOM 1285 C CA . LEU B 1 13 ? 4.324 31.016 13.211 1 96.19 13 LEU B CA 1
ATOM 1286 C C . LEU B 1 13 ? 5.301 29.844 13.242 1 96.19 13 LEU B C 1
ATOM 1288 O O . LEU B 1 13 ? 5.395 29.094 12.273 1 96.19 13 LEU B O 1
ATOM 1292 N N . SER B 1 14 ? 5.984 29.734 14.359 1 96.88 14 SER B N 1
ATOM 1293 C CA . SER B 1 14 ? 6.938 28.641 14.516 1 96.88 14 SER B CA 1
ATOM 1294 C C . SER B 1 14 ? 6.246 27.281 14.414 1 96.88 14 SER B C 1
ATOM 1296 O O . SER B 1 14 ? 6.746 26.375 13.75 1 96.88 14 SER B O 1
ATOM 1298 N N . HIS B 1 15 ? 5.105 27.141 15.078 1 95.44 15 HIS B N 1
ATOM 1299 C CA . HIS B 1 15 ? 4.344 25.906 15.016 1 95.44 15 HIS B CA 1
ATOM 1300 C C . HIS B 1 15 ? 3.887 25.609 13.594 1 95.44 15 HIS B C 1
ATOM 1302 O O . HIS B 1 15 ? 3.938 24.469 13.141 1 95.44 15 HIS B O 1
ATOM 1308 N N . LEU B 1 16 ? 3.441 26.641 12.906 1 95.5 16 LEU B N 1
ATOM 1309 C CA . LEU B 1 16 ? 3.008 26.469 11.523 1 95.5 16 LEU B CA 1
ATOM 1310 C C . LEU B 1 16 ? 4.172 26.047 10.633 1 95.5 16 LEU B C 1
ATOM 1312 O O . LEU B 1 16 ? 4.004 25.203 9.75 1 95.5 16 LEU B O 1
ATOM 1316 N N . GLN B 1 17 ? 5.32 26.625 10.898 1 96.19 17 GLN B N 1
ATOM 1317 C CA . GLN B 1 17 ? 6.508 26.25 10.141 1 96.19 17 GLN B CA 1
ATOM 1318 C C . GLN B 1 17 ? 6.883 24.797 10.398 1 96.19 17 GLN B C 1
ATOM 1320 O O . GLN B 1 17 ? 7.254 24.078 9.469 1 96.19 17 GLN B O 1
ATOM 1325 N N . SER B 1 18 ? 6.812 24.422 11.617 1 95.31 18 SER B N 1
ATOM 1326 C CA . SER B 1 18 ? 7.074 23.016 11.961 1 95.31 18 SER B CA 1
ATOM 1327 C C . SER B 1 18 ? 6.07 22.094 11.289 1 95.31 18 SER B C 1
ATOM 1329 O O . SER B 1 18 ? 6.441 21.031 10.781 1 95.31 18 SER B O 1
ATOM 1331 N N . LEU B 1 19 ? 4.82 22.469 11.305 1 92.56 19 LEU B N 1
ATOM 1332 C CA . LEU B 1 19 ? 3.783 21.688 10.648 1 92.56 19 LEU B CA 1
ATOM 1333 C C . LEU B 1 19 ? 4.051 21.578 9.156 1 92.56 19 LEU B C 1
ATOM 1335 O O . LEU B 1 19 ? 3.85 20.516 8.562 1 92.56 19 LEU B O 1
ATOM 1339 N N . HIS B 1 20 ? 4.465 22.672 8.578 1 93.81 20 HIS B N 1
ATOM 1340 C CA . HIS B 1 20 ? 4.82 22.672 7.16 1 93.81 20 HIS B CA 1
ATOM 1341 C C . HIS B 1 20 ? 5.871 21.609 6.859 1 93.81 20 HIS B C 1
ATOM 1343 O O . HIS B 1 20 ? 5.742 20.844 5.891 1 93.81 20 HIS B O 1
ATOM 1349 N N . GLN B 1 21 ? 6.863 21.5 7.723 1 92.94 21 GLN B N 1
ATOM 1350 C CA . GLN B 1 21 ? 7.922 20.516 7.535 1 92.94 21 GLN B CA 1
ATOM 1351 C C . GLN B 1 21 ? 7.375 19.094 7.656 1 92.94 21 GLN B C 1
ATOM 1353 O O . GLN B 1 21 ? 7.742 18.203 6.875 1 92.94 21 GLN B O 1
ATOM 1358 N N . VAL B 1 22 ? 6.551 18.891 8.625 1 89.06 22 VAL B N 1
ATOM 1359 C CA . VAL B 1 22 ? 5.941 17.578 8.836 1 89.06 22 VAL B CA 1
ATOM 1360 C C . VAL B 1 22 ? 5.125 17.188 7.605 1 89.06 22 VAL B C 1
ATOM 1362 O O . VAL B 1 22 ? 5.195 16.047 7.145 1 89.06 22 VAL B O 1
ATOM 1365 N N . MET B 1 23 ? 4.363 18.125 7.055 1 87.38 23 MET B N 1
ATOM 1366 C CA . MET B 1 23 ? 3.494 17.859 5.91 1 87.38 23 MET B CA 1
ATOM 1367 C C . MET B 1 23 ? 4.316 17.625 4.645 1 87.38 23 MET B C 1
ATOM 1369 O O . MET B 1 23 ? 3.926 16.844 3.783 1 87.38 23 MET B O 1
ATOM 1373 N N . LYS B 1 24 ? 5.449 18.312 4.566 1 86.56 24 LYS B N 1
ATOM 1374 C CA . LYS B 1 24 ? 6.367 18.047 3.463 1 86.56 24 LYS B CA 1
ATOM 1375 C C . LYS B 1 24 ? 6.902 16.625 3.52 1 86.56 24 LYS B C 1
ATOM 1377 O O . LYS B 1 24 ? 6.988 15.945 2.494 1 86.56 24 LYS B O 1
ATOM 1382 N N . ASN B 1 25 ? 7.266 16.266 4.703 1 81.81 25 ASN B N 1
ATOM 1383 C CA . ASN B 1 25 ? 7.715 14.898 4.898 1 81.81 25 ASN B CA 1
ATOM 1384 C C . ASN B 1 25 ? 6.625 13.898 4.531 1 81.81 25 ASN B C 1
ATOM 1386 O O . ASN B 1 25 ? 6.906 12.859 3.922 1 81.81 25 ASN B O 1
ATOM 1390 N N . GLU B 1 26 ? 5.414 14.25 4.93 1 79.94 26 GLU B N 1
ATOM 1391 C CA . GLU B 1 26 ? 4.273 13.414 4.578 1 79.94 26 GLU B CA 1
ATOM 1392 C C . GLU B 1 26 ? 4.109 13.312 3.066 1 79.94 26 GLU B C 1
ATOM 1394 O O . GLU B 1 26 ? 3.865 12.219 2.539 1 79.94 26 GLU B O 1
ATOM 1399 N N . GLU B 1 27 ? 4.191 14.375 2.41 1 79.12 27 GLU B N 1
ATOM 1400 C CA . GLU B 1 27 ? 4.09 14.398 0.954 1 79.12 27 GLU B CA 1
ATOM 1401 C C . GLU B 1 27 ? 5.145 13.5 0.312 1 79.12 27 GLU B C 1
ATOM 1403 O O . GLU B 1 27 ? 4.852 12.773 -0.638 1 79.12 27 GLU B O 1
ATOM 1408 N N . LEU B 1 28 ? 6.336 13.547 0.81 1 74.25 28 LEU B N 1
ATOM 1409 C CA . LEU B 1 28 ? 7.426 12.727 0.292 1 74.25 28 LEU B CA 1
ATOM 1410 C C . LEU B 1 28 ? 7.133 11.242 0.488 1 74.25 28 LEU B C 1
ATOM 1412 O O . LEU B 1 28 ? 7.391 10.438 -0.404 1 74.25 28 LEU B O 1
ATOM 1416 N N . LEU B 1 29 ? 6.637 10.977 1.649 1 69.25 29 LEU B N 1
ATOM 1417 C CA . LEU B 1 29 ? 6.312 9.594 1.967 1 69.25 29 LEU B CA 1
ATOM 1418 C C . LEU B 1 29 ? 5.176 9.086 1.089 1 69.25 29 LEU B C 1
ATOM 1420 O O . LEU B 1 29 ? 5.152 7.906 0.717 1 69.25 29 LEU B O 1
ATOM 1424 N N . LEU B 1 30 ? 4.242 9.977 0.744 1 67.38 30 LEU B N 1
ATOM 1425 C CA . LEU B 1 30 ? 3.115 9.625 -0.109 1 67.38 30 LEU B CA 1
ATOM 1426 C C . LEU B 1 30 ? 3.549 9.516 -1.567 1 67.38 30 LEU B C 1
ATOM 1428 O O . LEU B 1 30 ? 2.949 8.773 -2.344 1 67.38 30 LEU B O 1
ATOM 1432 N N . GLY B 1 31 ? 4.504 10.508 -2.096 1 56.97 31 GLY B N 1
ATOM 1433 C CA . GLY B 1 31 ? 5.008 10.508 -3.459 1 56.97 31 GLY B CA 1
ATOM 1434 C C . GLY B 1 31 ? 5.941 9.352 -3.754 1 56.97 31 GLY B C 1
ATOM 1435 O O . GLY B 1 31 ? 6.316 9.125 -4.906 1 56.97 31 GLY B O 1
ATOM 1436 N N . TYR B 1 32 ? 6.891 9.031 -2.938 1 47.62 32 TYR B N 1
ATOM 1437 C CA . TYR B 1 32 ? 7.75 7.902 -3.273 1 47.62 32 TYR B CA 1
ATOM 1438 C C . TYR B 1 32 ? 6.98 6.848 -4.059 1 47.62 32 TYR B C 1
ATOM 1440 O O . TYR B 1 32 ? 5.941 6.363 -3.607 1 47.62 32 TYR B O 1
ATOM 1448 N N . PRO B 1 33 ? 7.074 7.102 -5.348 1 45.66 33 PRO B N 1
ATOM 1449 C CA . PRO B 1 33 ? 6.543 6.156 -6.336 1 45.66 33 PRO B CA 1
ATOM 1450 C C . PRO B 1 33 ? 6.645 4.703 -5.871 1 45.66 33 PRO B C 1
ATOM 1452 O O . PRO B 1 33 ? 7.727 4.246 -5.496 1 45.66 33 PRO B O 1
ATOM 1455 N N . ARG B 1 34 ? 5.805 4.09 -5.277 1 44.78 34 ARG B N 1
ATOM 1456 C CA . ARG B 1 34 ? 5.379 2.709 -5.074 1 44.78 34 ARG B CA 1
ATOM 1457 C C . ARG B 1 34 ? 5.852 1.818 -6.219 1 44.78 34 ARG B C 1
ATOM 1459 O O . ARG B 1 34 ? 6.141 2.307 -7.316 1 44.78 34 ARG B O 1
ATOM 1466 N N . VAL B 1 35 ? 6.281 0.784 -5.961 1 46.84 35 VAL B N 1
ATOM 1467 C CA . VAL B 1 35 ? 6.555 -0.296 -6.902 1 46.84 35 VAL B CA 1
ATOM 1468 C C . VAL B 1 35 ? 5.605 -0.195 -8.094 1 46.84 35 VAL B C 1
ATOM 1470 O O . VAL B 1 35 ? 4.387 -0.171 -7.926 1 46.84 35 VAL B O 1
ATOM 1473 N N . PRO B 1 36 ? 5.988 0.472 -9.078 1 45.78 36 PRO B N 1
ATOM 1474 C CA . PRO B 1 36 ? 5.156 0.45 -10.281 1 45.78 36 PRO B CA 1
ATOM 1475 C C . PRO B 1 36 ? 4.227 -0.762 -10.336 1 45.78 36 PRO B C 1
ATOM 1477 O O . PRO B 1 36 ? 4.602 -1.85 -9.883 1 45.78 36 PRO B O 1
ATOM 1480 N N . GLN B 1 37 ? 2.852 -0.507 -10.305 1 52.69 37 GLN B N 1
ATOM 1481 C CA . GLN B 1 37 ? 1.81 -1.453 -10.695 1 52.69 37 GLN B CA 1
ATOM 1482 C C . GLN B 1 37 ? 2.336 -2.467 -11.703 1 52.69 37 GLN B C 1
ATOM 1484 O O . GLN B 1 37 ? 1.872 -3.607 -11.75 1 52.69 37 GLN B O 1
ATOM 1489 N N . SER B 1 38 ? 3.496 -2.092 -12.219 1 61.25 38 SER B N 1
ATOM 1490 C CA . SER B 1 38 ? 3.869 -2.807 -13.438 1 61.25 38 SER B CA 1
ATOM 1491 C C . SER B 1 38 ? 4.48 -4.164 -13.117 1 61.25 38 SER B C 1
ATOM 1493 O O . SER B 1 38 ? 4.09 -5.18 -13.695 1 61.25 38 SER B O 1
ATOM 1495 N N . PRO B 1 39 ? 5.262 -4.133 -12.031 1 63.91 39 PRO B N 1
ATOM 1496 C CA . PRO B 1 39 ? 5.859 -5.457 -11.836 1 63.91 39 PRO B CA 1
ATOM 1497 C C . PRO B 1 39 ? 4.867 -6.477 -11.281 1 63.91 39 PRO B C 1
ATOM 1499 O O . PRO B 1 39 ? 4.918 -7.652 -11.648 1 63.91 39 PRO B O 1
ATOM 1502 N N . PHE B 1 40 ? 3.881 -5.949 -10.594 1 67.44 40 PHE B N 1
ATOM 1503 C CA . PHE B 1 40 ? 2.863 -6.848 -10.062 1 67.44 40 PHE B CA 1
ATOM 1504 C C . PHE B 1 40 ? 1.899 -7.289 -11.156 1 67.44 40 PHE B C 1
ATOM 1506 O O . PHE B 1 40 ? 1.495 -8.453 -11.203 1 67.44 40 PHE B O 1
ATOM 1513 N N . GLN B 1 41 ? 1.647 -6.246 -11.898 1 69.88 41 GLN B N 1
ATOM 1514 C CA . GLN B 1 41 ? 0.755 -6.57 -13.008 1 69.88 41 GLN B CA 1
ATOM 1515 C C . GLN B 1 41 ? 1.392 -7.594 -13.945 1 69.88 41 GLN B C 1
ATOM 1517 O O . GLN B 1 41 ? 0.728 -8.539 -14.383 1 69.88 41 GLN B O 1
ATOM 1522 N N . GLU B 1 42 ? 2.631 -7.371 -14.148 1 76.25 42 GLU B N 1
ATOM 1523 C CA . GLU B 1 42 ? 3.35 -8.305 -15.008 1 76.25 42 GLU B CA 1
ATOM 1524 C C . GLU B 1 42 ? 3.432 -9.688 -14.383 1 76.25 42 GLU B C 1
ATOM 1526 O O . GLU B 1 42 ? 3.197 -10.695 -15.055 1 76.25 42 GLU B O 1
ATOM 1531 N N . ALA B 1 43 ? 3.729 -9.742 -13.094 1 77.69 43 ALA B N 1
ATOM 1532 C CA . ALA B 1 43 ? 3.803 -11.016 -12.375 1 77.69 43 ALA B CA 1
ATOM 1533 C C . ALA B 1 43 ? 2.451 -11.727 -12.375 1 77.69 43 ALA B C 1
ATOM 1535 O O . ALA B 1 43 ? 2.381 -12.945 -12.539 1 77.69 43 ALA B O 1
ATOM 1536 N N . THR B 1 44 ? 1.42 -10.938 -12.266 1 76.81 44 THR B N 1
ATOM 1537 C CA . THR B 1 44 ? 0.073 -11.492 -12.242 1 76.81 44 THR B CA 1
ATOM 1538 C C . THR B 1 44 ? -0.296 -12.086 -13.594 1 76.81 44 THR B C 1
ATOM 1540 O O . THR B 1 44 ? -0.868 -13.172 -13.672 1 76.81 44 THR B O 1
ATOM 1543 N N . GLU B 1 45 ? 0.083 -11.383 -14.586 1 82.19 45 GLU B N 1
ATOM 1544 C CA . GLU B 1 45 ? -0.217 -11.875 -15.922 1 82.19 45 GLU B CA 1
ATOM 1545 C C . GLU B 1 45 ? 0.579 -13.133 -16.25 1 82.19 45 GLU B C 1
ATOM 1547 O O . GLU B 1 45 ? 0.044 -14.078 -16.828 1 82.19 45 GLU B O 1
ATOM 1552 N N . GLN B 1 46 ? 1.828 -13.07 -15.883 1 86.44 46 GLN B N 1
ATOM 1553 C CA . GLN B 1 46 ? 2.656 -14.258 -16.078 1 86.44 46 GLN B CA 1
ATOM 1554 C C . GLN B 1 46 ? 2.117 -15.445 -15.297 1 86.44 46 GLN B C 1
ATOM 1556 O O . GLN B 1 46 ? 2.061 -16.562 -15.812 1 86.44 46 GLN B O 1
ATOM 1561 N N . LYS B 1 47 ? 1.787 -15.133 -14.125 1 87.75 47 LYS B N 1
ATOM 1562 C CA . LYS B 1 47 ? 1.225 -16.172 -13.273 1 87.75 47 LYS B CA 1
ATOM 1563 C C . LYS B 1 47 ? -0.046 -16.766 -13.883 1 87.75 47 LYS B C 1
ATOM 1565 O O . LYS B 1 47 ? -0.222 -17.984 -13.922 1 87.75 47 LYS B O 1
ATOM 1570 N N . ARG B 1 48 ? -0.892 -15.961 -14.367 1 83 48 ARG B N 1
ATOM 1571 C CA . ARG B 1 48 ? -2.139 -16.391 -14.992 1 83 48 ARG B CA 1
ATOM 1572 C C . ARG B 1 48 ? -1.866 -17.297 -16.188 1 83 48 ARG B C 1
ATOM 1574 O O . ARG B 1 48 ? -2.51 -18.328 -16.344 1 83 48 ARG B O 1
ATOM 1581 N N . PHE B 1 49 ? -0.948 -16.891 -17.016 1 88.88 49 PHE B N 1
ATOM 1582 C CA . PHE B 1 49 ? -0.586 -17.688 -18.203 1 88.88 49 PHE B CA 1
ATOM 1583 C C . PHE B 1 49 ? -0.058 -19.047 -17.781 1 88.88 49 PHE B C 1
ATOM 1585 O O . PHE B 1 49 ? -0.483 -20.078 -18.328 1 88.88 49 PHE B O 1
ATOM 1592 N N . LEU B 1 50 ? 0.823 -19.016 -16.828 1 92.44 50 LEU B N 1
ATOM 1593 C CA . LEU B 1 50 ? 1.474 -20.266 -16.422 1 92.44 50 LEU B CA 1
ATOM 1594 C C . LEU B 1 50 ? 0.473 -21.203 -15.766 1 92.44 50 LEU B C 1
ATOM 1596 O O . LEU B 1 50 ? 0.512 -22.422 -16 1 92.44 50 LEU B O 1
ATOM 1600 N N . VAL B 1 51 ? -0.438 -20.719 -15.055 1 89.12 51 VAL B N 1
ATOM 1601 C CA . VAL B 1 51 ? -1.448 -21.531 -14.398 1 89.12 51 VAL B CA 1
ATOM 1602 C C . VAL B 1 51 ? -2.359 -22.172 -15.445 1 89.12 51 VAL B C 1
ATOM 1604 O O . VAL B 1 51 ? -2.672 -23.359 -15.367 1 89.12 51 VAL B O 1
ATOM 1607 N N . ALA B 1 52 ? -2.705 -21.375 -16.375 1 89.5 52 ALA B N 1
ATOM 1608 C CA . ALA B 1 52 ? -3.523 -21.906 -17.453 1 89.5 52 ALA B CA 1
ATOM 1609 C C . ALA B 1 52 ? -2.783 -22.984 -18.234 1 89.5 52 ALA B C 1
ATOM 1611 O O . ALA B 1 52 ? -3.357 -24.031 -18.531 1 89.5 52 ALA B O 1
ATOM 1612 N N . ALA B 1 53 ? -1.519 -22.719 -18.5 1 93.25 53 ALA B N 1
ATOM 1613 C CA . ALA B 1 53 ? -0.699 -23.672 -19.25 1 93.25 53 ALA B CA 1
ATOM 1614 C C . ALA B 1 53 ? -0.534 -24.984 -18.453 1 93.25 53 ALA B C 1
ATOM 1616 O O . ALA B 1 53 ? -0.612 -26.062 -19.031 1 93.25 53 ALA B O 1
ATOM 1617 N N . ILE B 1 54 ? -0.365 -24.844 -17.219 1 93.81 54 ILE B N 1
ATOM 1618 C CA . ILE B 1 54 ? -0.203 -26 -16.344 1 93.81 54 ILE B CA 1
ATOM 1619 C C . ILE B 1 54 ? -1.494 -26.828 -16.328 1 93.81 54 ILE B C 1
ATOM 1621 O O . ILE B 1 54 ? -1.462 -28.047 -16.422 1 93.81 54 ILE B O 1
ATOM 1625 N N . GLY B 1 55 ? -2.588 -26.141 -16.219 1 92.38 55 GLY B N 1
ATOM 1626 C CA . GLY B 1 55 ? -3.877 -26.812 -16.266 1 92.38 55 GLY B CA 1
ATOM 1627 C C . GLY B 1 55 ? -4.117 -27.562 -17.562 1 92.38 55 GLY B C 1
ATOM 1628 O O . GLY B 1 55 ? -4.574 -28.703 -17.547 1 92.38 55 GLY B O 1
ATOM 1629 N N . HIS B 1 56 ? -3.811 -26.875 -18.609 1 94.19 56 HIS B N 1
ATOM 1630 C CA . HIS B 1 56 ? -3.951 -27.5 -19.922 1 94.19 56 HIS B CA 1
ATOM 1631 C C . HIS B 1 56 ? -3.088 -28.75 -20.031 1 94.19 56 HIS B C 1
ATOM 1633 O O . HIS B 1 56 ? -3.557 -29.797 -20.5 1 94.19 56 HIS B O 1
ATOM 1639 N N . ASN B 1 57 ? -1.881 -28.609 -19.562 1 95 57 ASN B N 1
ATOM 1640 C CA . ASN B 1 57 ? -0.968 -29.75 -19.609 1 95 57 ASN B CA 1
ATOM 1641 C C . ASN B 1 57 ? -1.476 -30.906 -18.75 1 95 57 ASN B C 1
ATOM 1643 O O . ASN B 1 57 ? -1.326 -32.062 -19.125 1 95 57 ASN B O 1
ATOM 1647 N N . GLU B 1 58 ? -2.023 -30.562 -17.656 1 94.06 58 GLU B N 1
ATOM 1648 C CA . GLU B 1 58 ? -2.566 -31.594 -16.781 1 94.06 58 GLU B CA 1
ATOM 1649 C C . GLU B 1 58 ? -3.707 -32.344 -17.453 1 94.06 58 GLU B C 1
ATOM 1651 O O . GLU B 1 58 ? -3.77 -33.562 -17.375 1 94.06 58 GLU B O 1
ATOM 1656 N N . THR B 1 59 ? -4.59 -31.578 -18.109 1 93.69 59 THR B N 1
ATOM 1657 C CA . THR B 1 59 ? -5.695 -32.188 -18.844 1 93.69 59 THR B CA 1
ATOM 1658 C C . THR B 1 59 ? -5.176 -33.125 -19.938 1 93.69 59 THR B C 1
ATOM 1660 O O . THR B 1 59 ? -5.656 -34.25 -20.094 1 93.69 59 THR B O 1
ATOM 1663 N N . ARG B 1 60 ? -4.168 -32.625 -20.594 1 95.38 60 ARG B N 1
ATOM 1664 C CA . ARG B 1 60 ? -3.562 -33.406 -21.672 1 95.38 60 ARG B CA 1
ATOM 1665 C C . ARG B 1 60 ? -2.869 -34.656 -21.125 1 95.38 60 ARG B C 1
ATOM 1667 O O . ARG B 1 60 ? -2.963 -35.75 -21.703 1 95.38 60 ARG B O 1
ATOM 1674 N N . ARG B 1 61 ? -2.172 -34.469 -19.984 1 94.88 61 ARG B N 1
ATOM 1675 C CA . ARG B 1 61 ? -1.496 -35.594 -19.359 1 94.88 61 ARG B CA 1
ATOM 1676 C C . ARG B 1 61 ? -2.486 -36.719 -19.016 1 94.88 61 ARG B C 1
ATOM 1678 O O . ARG B 1 61 ? -2.238 -37.875 -19.297 1 94.88 61 ARG B O 1
ATOM 1685 N N . GLN B 1 62 ? -3.6 -36.312 -18.469 1 94.75 62 GLN B N 1
ATOM 1686 C CA . GLN B 1 62 ? -4.617 -37.25 -18.078 1 94.75 62 GLN B CA 1
ATOM 1687 C C . GLN B 1 62 ? -5.18 -38 -19.281 1 94.75 62 GLN B C 1
ATOM 1689 O O . GLN B 1 62 ? -5.395 -39.219 -19.234 1 94.75 62 GLN B O 1
ATOM 1694 N N . ALA B 1 63 ? -5.379 -37.312 -20.391 1 94.56 63 ALA B N 1
ATOM 1695 C CA . ALA B 1 63 ? -5.879 -37.906 -21.609 1 94.56 63 ALA B CA 1
ATOM 1696 C C . ALA B 1 63 ? -4.879 -38.906 -22.172 1 94.56 63 ALA B C 1
ATOM 1698 O O . ALA B 1 63 ? -5.258 -40.031 -22.562 1 94.56 63 ALA B O 1
ATOM 1699 N N . LEU B 1 64 ? -3.605 -38.531 -22.141 1 94.5 64 LEU B N 1
ATOM 1700 C CA . LEU B 1 64 ? -2.557 -39.406 -22.656 1 94.5 64 LEU B CA 1
ATOM 1701 C C . LEU B 1 64 ? -2.389 -40.625 -21.781 1 94.5 64 LEU B C 1
ATOM 1703 O O . LEU B 1 64 ? -2.154 -41.75 -22.297 1 94.5 64 LEU B O 1
ATOM 1707 N N . GLU B 1 65 ? -2.5 -40.469 -20.484 1 94.69 65 GLU B N 1
ATOM 1708 C CA . GLU B 1 65 ? -2.434 -41.594 -19.547 1 94.69 65 GLU B CA 1
ATOM 1709 C C . GLU B 1 65 ? -3.549 -42.594 -19.812 1 94.69 65 GLU B C 1
ATOM 1711 O O . GLU B 1 65 ? -3.309 -43.812 -19.828 1 94.69 65 GLU B O 1
ATOM 1716 N N . GLN B 1 66 ? -4.734 -42.062 -20.031 1 93.69 66 GLN B N 1
ATOM 1717 C CA . GLN B 1 66 ? -5.887 -42.906 -20.297 1 93.69 66 GLN B CA 1
ATOM 1718 C C . GLN B 1 66 ? -5.703 -43.719 -21.578 1 93.69 66 GLN B C 1
ATOM 1720 O O . GLN B 1 66 ? -5.969 -44.906 -21.625 1 93.69 66 GLN B O 1
ATOM 1725 N N . GLU B 1 67 ? -5.16 -43.062 -22.578 1 93.38 67 GLU B N 1
ATOM 1726 C CA . GLU B 1 67 ? -4.949 -43.719 -23.875 1 93.38 67 GLU B CA 1
ATOM 1727 C C . GLU B 1 67 ? -3.863 -44.781 -23.797 1 93.38 67 GLU B C 1
ATOM 1729 O O . GLU B 1 67 ? -3.984 -45.844 -24.422 1 93.38 67 GLU B O 1
ATOM 1734 N N . ALA B 1 68 ? -2.855 -44.531 -22.953 1 91.62 68 ALA B N 1
ATOM 1735 C CA . ALA B 1 68 ? -1.684 -45.406 -22.906 1 91.62 68 ALA B CA 1
ATOM 1736 C C . ALA B 1 68 ? -1.822 -46.438 -21.812 1 91.62 68 ALA B C 1
ATOM 1738 O O . ALA B 1 68 ? -0.998 -47.344 -21.703 1 91.62 68 ALA B O 1
ATOM 1739 N N . GLY B 1 69 ? -2.885 -46.281 -20.984 1 91.81 69 GLY B N 1
ATOM 1740 C CA . GLY B 1 69 ? -3.035 -47.188 -19.859 1 91.81 69 GLY B CA 1
ATOM 1741 C C . GLY B 1 69 ? -1.963 -47 -18.797 1 91.81 69 GLY B C 1
ATOM 1742 O O . GLY B 1 69 ? -1.513 -47.969 -18.188 1 91.81 69 GLY B O 1
ATOM 1743 N N . LEU B 1 70 ? -1.391 -45.781 -18.703 1 93.06 70 LEU B N 1
ATOM 1744 C CA . LEU B 1 70 ? -0.388 -45.406 -17.703 1 93.06 70 LEU B CA 1
ATOM 1745 C C . LEU B 1 70 ? -1.004 -44.562 -16.609 1 93.06 70 LEU B C 1
ATOM 1747 O O . LEU B 1 70 ? -2.098 -44 -16.766 1 93.06 70 LEU B O 1
ATOM 1751 N N . CYS B 1 71 ? -0.312 -44.594 -15.547 1 93 71 CYS B N 1
ATOM 1752 C CA . CYS B 1 71 ? -0.755 -43.719 -14.453 1 93 71 CYS B CA 1
ATOM 1753 C C . CYS B 1 71 ? 0.428 -43.25 -13.609 1 93 71 CYS B C 1
ATOM 1755 O O . CYS B 1 71 ? 1.365 -44 -13.367 1 93 71 CYS B O 1
ATOM 1757 N N . ALA B 1 72 ? 0.238 -42.031 -13.242 1 92.62 72 ALA B N 1
ATOM 1758 C CA . ALA B 1 72 ? 1.222 -41.531 -12.281 1 92.62 72 ALA B CA 1
ATOM 1759 C C . ALA B 1 72 ? 1.231 -42.406 -11.023 1 92.62 72 ALA B C 1
ATOM 1761 O O . ALA B 1 72 ? 0.202 -42.938 -10.633 1 92.62 72 ALA B O 1
ATOM 1762 N N . PRO B 1 73 ? 2.479 -42.656 -10.391 1 94.88 73 PRO B N 1
ATOM 1763 C CA . PRO B 1 73 ? 3.723 -41.906 -10.609 1 94.88 73 PRO B CA 1
ATOM 1764 C C . PRO B 1 73 ? 4.656 -42.594 -11.602 1 94.88 73 PRO B C 1
ATOM 1766 O O . PRO B 1 73 ? 5.879 -42.5 -11.469 1 94.88 73 PRO B O 1
ATOM 1769 N N . TYR B 1 74 ? 4.152 -43.438 -12.445 1 94.38 74 TYR B N 1
ATOM 1770 C CA . TYR B 1 74 ? 4.871 -44.062 -13.539 1 94.38 74 TYR B CA 1
ATOM 1771 C C . TYR B 1 74 ? 5.992 -44.938 -13.016 1 94.38 74 TYR B C 1
ATOM 1773 O O . TYR B 1 74 ? 7.133 -44.844 -13.477 1 94.38 74 TYR B O 1
ATOM 1781 N N . ASP B 1 75 ? 5.727 -45.812 -12.172 1 93.62 75 ASP B N 1
ATOM 1782 C CA . ASP B 1 75 ? 6.699 -46.625 -11.445 1 93.62 75 ASP B CA 1
ATOM 1783 C C . ASP B 1 75 ? 7.496 -47.5 -12.398 1 93.62 75 ASP B C 1
ATOM 1785 O O . ASP B 1 75 ? 8.656 -47.812 -12.133 1 93.62 75 ASP B O 1
ATOM 1789 N N . ASN B 1 76 ? 6.91 -47.875 -13.453 1 92.56 76 ASN B N 1
ATOM 1790 C CA . ASN B 1 76 ? 7.566 -48.812 -14.375 1 92.56 76 ASN B CA 1
ATOM 1791 C C . ASN B 1 76 ? 8.422 -48.062 -15.398 1 92.56 76 ASN B C 1
ATOM 1793 O O . ASN B 1 76 ? 8.961 -48.656 -16.328 1 92.56 76 ASN B O 1
ATOM 1797 N N . ASN B 1 77 ? 8.414 -46.719 -15.336 1 93.44 77 ASN B N 1
ATOM 1798 C CA . ASN B 1 77 ? 9.25 -45.875 -16.172 1 93.44 77 ASN B CA 1
ATOM 1799 C C . ASN B 1 77 ? 10.078 -44.906 -15.328 1 93.44 77 ASN B C 1
ATOM 1801 O O . ASN B 1 77 ? 9.562 -43.906 -14.836 1 93.44 77 ASN B O 1
ATOM 1805 N N . GLU B 1 78 ? 11.375 -45.281 -15.211 1 94.12 78 GLU B N 1
ATOM 1806 C CA . GLU B 1 78 ? 12.242 -44.562 -14.281 1 94.12 78 GLU B CA 1
ATOM 1807 C C . GLU B 1 78 ? 12.312 -43.062 -14.625 1 94.12 78 GLU B C 1
ATOM 1809 O O . GLU B 1 78 ? 12.25 -42.219 -13.742 1 94.12 78 GLU B O 1
ATOM 1814 N N . THR B 1 79 ? 12.43 -42.781 -15.922 1 94.5 79 THR B N 1
ATOM 1815 C CA . THR B 1 79 ? 12.555 -41.406 -16.359 1 94.5 79 THR B CA 1
ATOM 1816 C C . THR B 1 79 ? 11.281 -40.625 -16.047 1 94.5 79 THR B C 1
ATOM 1818 O O . THR B 1 79 ? 11.344 -39.531 -15.453 1 94.5 79 THR B O 1
ATOM 1821 N N . MET B 1 80 ? 10.164 -41.125 -16.375 1 95.25 80 MET B N 1
ATOM 1822 C CA . MET B 1 80 ? 8.891 -40.469 -16.125 1 95.25 80 MET B CA 1
ATOM 1823 C C . MET B 1 80 ? 8.617 -40.375 -14.625 1 95.25 80 MET B C 1
ATOM 1825 O O . MET B 1 80 ? 8.078 -39.344 -14.164 1 95.25 80 MET B O 1
ATOM 1829 N N . HIS B 1 81 ? 9.008 -41.438 -13.93 1 95.75 81 HIS B N 1
ATOM 1830 C CA . HIS B 1 81 ? 8.844 -41.438 -12.477 1 95.75 81 HIS B CA 1
ATOM 1831 C C . HIS B 1 81 ? 9.617 -40.281 -11.844 1 95.75 81 HIS B C 1
ATOM 1833 O O . HIS B 1 81 ? 9.086 -39.562 -10.984 1 95.75 81 HIS B O 1
ATOM 1839 N N . THR B 1 82 ? 10.797 -40.062 -12.281 1 96.12 82 THR B N 1
ATOM 1840 C CA . THR B 1 82 ? 11.656 -39.031 -11.742 1 96.12 82 THR B CA 1
ATOM 1841 C C . THR B 1 82 ? 11.07 -37.625 -12.031 1 96.12 82 THR B C 1
ATOM 1843 O O . THR B 1 82 ? 10.977 -36.812 -11.133 1 96.12 82 THR B O 1
ATOM 1846 N N . VAL B 1 83 ? 10.617 -37.406 -13.281 1 96 83 VAL B N 1
ATOM 1847 C CA . VAL B 1 83 ? 10.055 -36.125 -13.672 1 96 83 VAL B CA 1
ATOM 1848 C C . VAL B 1 83 ? 8.758 -35.875 -12.906 1 96 83 VAL B C 1
ATOM 1850 O O . VAL B 1 83 ? 8.516 -34.781 -12.422 1 96 83 VAL B O 1
ATOM 1853 N N . TRP B 1 84 ? 7.996 -36.938 -12.75 1 96.31 84 TRP B N 1
ATOM 1854 C CA . TRP B 1 84 ? 6.734 -36.781 -12.031 1 96.31 84 TRP B CA 1
ATOM 1855 C C . TRP B 1 84 ? 6.973 -36.406 -10.578 1 96.31 84 TRP B C 1
ATOM 1857 O O . TRP B 1 84 ? 6.273 -35.562 -10.031 1 96.31 84 TRP B O 1
ATOM 1867 N N . ASN B 1 85 ? 7.91 -37.031 -9.953 1 95.62 85 ASN B N 1
ATOM 1868 C CA . ASN B 1 85 ? 8.211 -36.688 -8.562 1 95.62 85 ASN B CA 1
ATOM 1869 C C . ASN B 1 85 ? 8.656 -35.25 -8.422 1 95.62 85 ASN B C 1
ATOM 1871 O O . ASN B 1 85 ? 8.297 -34.562 -7.457 1 95.62 85 ASN B O 1
ATOM 1875 N N . ALA B 1 86 ? 9.438 -34.781 -9.422 1 95.94 86 ALA B N 1
ATOM 1876 C CA . ALA B 1 86 ? 9.836 -33.375 -9.422 1 95.94 86 ALA B CA 1
ATOM 1877 C C . ALA B 1 86 ? 8.625 -32.438 -9.555 1 95.94 86 ALA B C 1
ATOM 1879 O O . ALA B 1 86 ? 8.539 -31.422 -8.875 1 95.94 86 ALA B O 1
ATOM 1880 N N . ILE B 1 87 ? 7.703 -32.844 -10.367 1 96.5 87 ILE B N 1
ATOM 1881 C CA . ILE B 1 87 ? 6.469 -32.094 -10.57 1 96.5 87 ILE B CA 1
ATOM 1882 C C . ILE B 1 87 ? 5.68 -32.031 -9.266 1 96.5 87 ILE B C 1
ATOM 1884 O O . ILE B 1 87 ? 5.242 -30.969 -8.844 1 96.5 87 ILE B O 1
ATOM 1888 N N . LYS B 1 88 ? 5.516 -33.188 -8.688 1 94.69 88 LYS B N 1
ATOM 1889 C CA . LYS B 1 88 ? 4.766 -33.281 -7.441 1 94.69 88 LYS B CA 1
ATOM 1890 C C . LYS B 1 88 ? 5.387 -32.406 -6.355 1 94.69 88 LYS B C 1
ATOM 1892 O O . LYS B 1 88 ? 4.688 -31.656 -5.688 1 94.69 88 LYS B O 1
ATOM 1897 N N . ASP B 1 89 ? 6.684 -32.562 -6.223 1 94.62 89 ASP B N 1
ATOM 1898 C CA . ASP B 1 89 ? 7.395 -31.797 -5.203 1 94.62 89 ASP B CA 1
ATOM 1899 C C . ASP B 1 89 ? 7.242 -30.297 -5.441 1 94.62 89 ASP B C 1
ATOM 1901 O O . ASP B 1 89 ? 6.973 -29.547 -4.508 1 94.62 89 ASP B O 1
ATOM 1905 N N . LEU B 1 90 ? 7.438 -29.891 -6.676 1 94 90 LEU B N 1
ATOM 1906 C CA . LEU B 1 90 ? 7.355 -28.484 -7.008 1 94 90 LEU B CA 1
ATOM 1907 C C . LEU B 1 90 ? 5.93 -27.969 -6.836 1 94 90 LEU B C 1
ATOM 1909 O O . LEU B 1 90 ? 5.723 -26.828 -6.383 1 94 90 LEU B O 1
ATOM 1913 N N . THR B 1 91 ? 4.957 -28.766 -7.125 1 93.5 91 THR B N 1
ATOM 1914 C CA . THR B 1 91 ? 3.561 -28.391 -6.941 1 93.5 91 THR B CA 1
ATOM 1915 C C . THR B 1 91 ? 3.256 -28.141 -5.469 1 93.5 91 THR B C 1
ATOM 1917 O O . THR B 1 91 ? 2.588 -27.172 -5.125 1 93.5 91 THR B O 1
ATOM 1920 N N . LEU B 1 92 ? 3.809 -28.984 -4.637 1 92.19 92 LEU B N 1
ATOM 1921 C CA . LEU B 1 92 ? 3.615 -28.828 -3.201 1 92.19 92 LEU B CA 1
ATOM 1922 C C . LEU B 1 92 ? 4.277 -27.547 -2.709 1 92.19 92 LEU B C 1
ATOM 1924 O O . LEU B 1 92 ? 3.697 -26.812 -1.901 1 92.19 92 LEU B O 1
ATOM 1928 N N . THR B 1 93 ? 5.473 -27.328 -3.234 1 92.25 93 THR B N 1
ATOM 1929 C CA . THR B 1 93 ? 6.191 -26.109 -2.883 1 92.25 93 THR B CA 1
ATOM 1930 C C . THR B 1 93 ? 5.41 -24.875 -3.312 1 92.25 93 THR B C 1
ATOM 1932 O O . THR B 1 93 ? 5.281 -23.922 -2.545 1 92.25 93 THR B O 1
ATOM 1935 N N . LEU B 1 94 ? 4.941 -24.922 -4.512 1 91.75 94 LEU B N 1
ATOM 1936 C CA . LEU B 1 94 ? 4.191 -23.797 -5.051 1 91.75 94 LEU B CA 1
ATOM 1937 C C . LEU B 1 94 ? 2.912 -23.562 -4.254 1 91.75 94 LEU B C 1
ATOM 1939 O O . LEU B 1 94 ? 2.514 -22.422 -4.035 1 91.75 94 LEU B O 1
ATOM 1943 N N . LYS B 1 95 ? 2.295 -24.594 -3.797 1 89.44 95 LYS B N 1
ATOM 1944 C CA . LYS B 1 95 ? 1.1 -24.484 -2.967 1 89.44 95 LYS B CA 1
ATOM 1945 C C . LYS B 1 95 ? 1.405 -23.75 -1.658 1 89.44 95 LYS B C 1
ATOM 1947 O O . LYS B 1 95 ? 0.661 -22.859 -1.248 1 89.44 95 LYS B O 1
ATOM 1952 N N . GLU B 1 96 ? 2.461 -24.125 -1.075 1 88.88 96 GLU B N 1
ATOM 1953 C CA . GLU B 1 96 ? 2.881 -23.484 0.167 1 88.88 96 GLU B CA 1
ATOM 1954 C C . GLU B 1 96 ? 3.221 -22.016 -0.058 1 88.88 96 GLU B C 1
ATOM 1956 O O . GLU B 1 96 ? 2.834 -21.156 0.736 1 88.88 96 GLU B O 1
ATOM 1961 N N . MET B 1 97 ? 3.951 -21.797 -1.138 1 87.31 97 MET B N 1
ATOM 1962 C CA . MET B 1 97 ? 4.332 -20.438 -1.472 1 87.31 97 MET B CA 1
ATOM 1963 C C . MET B 1 97 ? 3.098 -19.578 -1.729 1 87.31 97 MET B C 1
ATOM 1965 O O . MET B 1 97 ? 3.037 -18.422 -1.293 1 87.31 97 MET B O 1
ATOM 1969 N N . ASN B 1 98 ? 2.225 -20.156 -2.434 1 84.12 98 ASN B N 1
ATOM 1970 C CA . ASN B 1 98 ? 0.987 -19.438 -2.707 1 84.12 98 ASN B CA 1
ATOM 1971 C C . ASN B 1 98 ? 0.246 -19.078 -1.421 1 84.12 98 ASN B C 1
ATOM 1973 O O . ASN B 1 98 ? -0.278 -17.969 -1.283 1 84.12 98 ASN B O 1
ATOM 1977 N N . TYR B 1 99 ? 0.233 -20 -0.483 1 84.56 99 TYR B N 1
ATOM 1978 C CA . TYR B 1 99 ? -0.41 -19.766 0.805 1 84.56 99 TYR B CA 1
ATOM 1979 C C . TYR B 1 99 ? 0.275 -18.641 1.555 1 84.56 99 TYR B C 1
ATOM 1981 O O . TYR B 1 99 ? -0.388 -17.719 2.047 1 84.56 99 TYR B O 1
ATOM 1989 N N . ARG B 1 100 ? 1.559 -18.688 1.59 1 83.62 100 ARG B N 1
ATOM 1990 C CA . ARG B 1 100 ? 2.332 -17.672 2.281 1 83.62 100 ARG B CA 1
ATOM 1991 C C . ARG B 1 100 ? 2.129 -16.297 1.632 1 83.62 100 ARG B C 1
ATOM 1993 O O . ARG B 1 100 ? 1.926 -15.305 2.326 1 83.62 100 ARG B O 1
ATOM 2000 N N . ASN B 1 101 ? 2.23 -16.312 0.315 1 81 101 ASN B N 1
ATOM 2001 C CA . ASN B 1 101 ? 2.043 -15.055 -0.407 1 81 101 ASN B CA 1
ATOM 2002 C C . ASN B 1 101 ? 0.665 -14.461 -0.143 1 81 101 ASN B C 1
ATOM 2004 O O . ASN B 1 101 ? 0.526 -13.242 -0.009 1 81 101 ASN B O 1
ATOM 2008 N N . HIS B 1 102 ? -0.26 -15.375 -0.051 1 81.25 102 HIS B N 1
ATOM 2009 C CA . HIS B 1 102 ? -1.616 -14.922 0.236 1 81.25 102 HIS B CA 1
ATOM 2010 C C . HIS B 1 102 ? -1.709 -14.305 1.629 1 81.25 102 HIS B C 1
ATOM 2012 O O . HIS B 1 102 ? -2.342 -13.266 1.812 1 81.25 102 HIS B O 1
ATOM 2018 N N . GLN B 1 103 ? -1.115 -14.93 2.57 1 81.12 103 GLN B N 1
ATOM 2019 C CA . GLN B 1 103 ? -1.116 -14.414 3.934 1 81.12 103 GLN B CA 1
ATOM 2020 C C . GLN B 1 103 ? -0.429 -13.047 4.004 1 81.12 103 GLN B C 1
ATOM 2022 O O . GLN B 1 103 ? -0.914 -12.141 4.676 1 81.12 103 GLN B O 1
ATOM 2027 N N . MET B 1 104 ? 0.642 -12.914 3.33 1 78.62 104 MET B N 1
ATOM 2028 C CA . MET B 1 104 ? 1.388 -11.656 3.307 1 78.62 104 MET B CA 1
ATOM 2029 C C . MET B 1 104 ? 0.561 -10.547 2.67 1 78.62 104 MET B C 1
ATOM 2031 O O . MET B 1 104 ? 0.566 -9.414 3.148 1 78.62 104 MET B O 1
ATOM 2035 N N . LEU B 1 105 ? -0.073 -10.898 1.683 1 75.69 105 LEU B N 1
ATOM 2036 C CA . LEU B 1 105 ? -0.933 -9.922 1.018 1 75.69 105 LEU B CA 1
ATOM 2037 C C . LEU B 1 105 ? -2.041 -9.453 1.951 1 75.69 105 LEU B C 1
ATOM 2039 O O . LEU B 1 105 ? -2.326 -8.25 2.023 1 75.69 105 LEU B O 1
ATOM 2043 N N . LYS B 1 106 ? -2.643 -10.367 2.693 1 75.81 106 LYS B N 1
ATOM 2044 C CA . LYS B 1 106 ? -3.697 -10.031 3.643 1 75.81 106 LYS B CA 1
ATOM 2045 C C . LYS B 1 106 ? -3.182 -9.078 4.723 1 75.81 106 LYS B C 1
ATOM 2047 O O . LYS B 1 106 ? -3.863 -8.125 5.094 1 75.81 106 LYS B O 1
ATOM 2052 N N . LEU B 1 107 ? -2.066 -9.398 5.184 1 74.06 107 LEU B N 1
ATOM 2053 C CA . LEU B 1 107 ? -1.468 -8.555 6.215 1 74.06 107 LEU B CA 1
ATOM 2054 C C . LEU B 1 107 ? -1.186 -7.156 5.68 1 74.06 107 LEU B C 1
ATOM 2056 O O . LEU B 1 107 ? -1.441 -6.164 6.363 1 74.06 107 LEU B O 1
ATOM 2060 N N . HIS B 1 108 ? -0.654 -7.039 4.527 1 70.12 108 HIS B N 1
ATOM 2061 C CA . HIS B 1 108 ? -0.389 -5.754 3.891 1 70.12 108 HIS B CA 1
ATOM 2062 C C . HIS B 1 108 ? -1.668 -4.934 3.748 1 70.12 108 HIS B C 1
ATOM 2064 O O . HIS B 1 108 ? -1.667 -3.725 3.994 1 70.12 108 HIS B O 1
ATOM 2070 N N . MET B 1 109 ? -2.691 -5.59 3.461 1 69.62 109 MET B N 1
ATOM 2071 C CA . MET B 1 109 ? -3.982 -4.926 3.299 1 69.62 109 MET B CA 1
ATOM 2072 C C . MET B 1 109 ? -4.496 -4.406 4.637 1 69.62 109 MET B C 1
ATOM 2074 O O . MET B 1 109 ? -5.02 -3.291 4.711 1 69.62 109 MET B O 1
ATOM 2078 N N . GLN B 1 110 ? -4.391 -5.242 5.547 1 72.31 110 GLN B N 1
ATOM 2079 C CA . GLN B 1 110 ? -4.824 -4.844 6.883 1 72.31 110 GLN B CA 1
ATOM 2080 C C . GLN B 1 110 ? -4.043 -3.629 7.379 1 72.31 110 GLN B C 1
ATOM 2082 O O . GLN B 1 110 ? -4.629 -2.691 7.926 1 72.31 110 GLN B O 1
ATOM 2087 N N . PHE B 1 111 ? -2.834 -3.654 7.156 1 67.69 111 PHE B N 1
ATOM 2088 C CA . PHE B 1 111 ? -1.984 -2.551 7.586 1 67.69 111 PHE B CA 1
ATOM 2089 C C . PHE B 1 111 ? -2.342 -1.27 6.844 1 67.69 111 PHE B C 1
ATOM 2091 O O . PHE B 1 111 ? -2.4 -0.193 7.4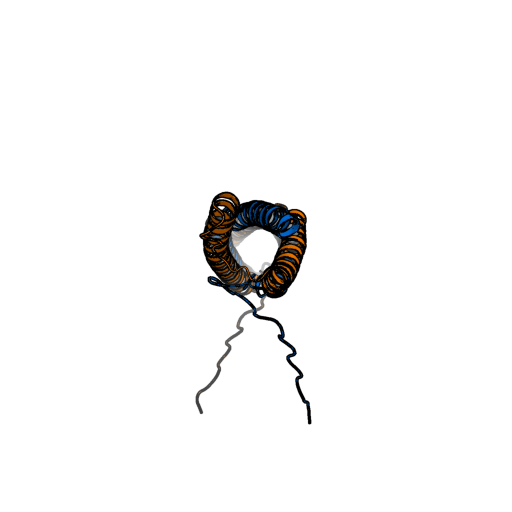41 1 67.69 111 PHE B O 1
ATOM 2098 N N . ASN B 1 112 ? -2.484 -1.369 5.578 1 65.44 112 ASN B N 1
ATOM 2099 C CA . ASN B 1 112 ? -2.865 -0.208 4.781 1 65.44 112 ASN B CA 1
ATOM 2100 C C . ASN B 1 112 ? -4.199 0.375 5.242 1 65.44 112 ASN B C 1
ATOM 2102 O O . ASN B 1 112 ? -4.363 1.595 5.297 1 65.44 112 ASN B O 1
ATOM 2106 N N . GLN B 1 113 ? -5.09 -0.522 5.562 1 70.38 113 GLN B N 1
ATOM 2107 C CA . GLN B 1 113 ? -6.391 -0.061 6.031 1 70.38 113 GLN B CA 1
ATOM 2108 C C . GLN B 1 113 ? -6.27 0.655 7.375 1 70.38 113 GLN B C 1
ATOM 2110 O O . GLN B 1 113 ? -6.914 1.681 7.598 1 70.38 113 GLN B O 1
ATOM 2115 N N . GLU B 1 114 ? -5.48 0.126 8.164 1 69 114 GLU B N 1
ATOM 2116 C CA . GLU B 1 114 ? -5.254 0.763 9.461 1 69 114 GLU B CA 1
ATOM 2117 C C . GLU B 1 114 ? -4.617 2.139 9.289 1 69 114 GLU B C 1
ATOM 2119 O O . GLU B 1 114 ? -4.973 3.086 9.992 1 69 114 GLU B O 1
ATOM 2124 N N . ARG B 1 115 ? -3.744 2.172 8.477 1 66.19 115 ARG B N 1
ATOM 2125 C CA . ARG B 1 115 ? -3.094 3.447 8.188 1 66.19 115 ARG B CA 1
ATOM 2126 C C . ARG B 1 115 ? -4.094 4.465 7.648 1 66.19 115 ARG B C 1
ATOM 2128 O O . ARG B 1 115 ? -4.086 5.629 8.055 1 66.19 115 ARG B O 1
ATOM 2135 N N . LEU B 1 116 ? -4.883 4.062 6.82 1 64.31 116 LEU B N 1
ATOM 2136 C CA . LEU B 1 116 ? -5.91 4.93 6.25 1 64.31 116 LEU B CA 1
ATOM 2137 C C . LEU B 1 116 ? -6.871 5.418 7.328 1 64.31 116 LEU B C 1
ATOM 2139 O O . LEU B 1 116 ? -7.234 6.598 7.355 1 64.31 116 LEU B O 1
ATOM 2143 N N . ASP B 1 117 ? -7.254 4.484 8.078 1 68.81 117 ASP B N 1
ATOM 2144 C CA . ASP B 1 117 ? -8.172 4.832 9.156 1 68.81 117 ASP B CA 1
ATOM 2145 C C . ASP B 1 117 ? -7.547 5.855 10.102 1 68.81 117 ASP B C 1
ATOM 2147 O O . ASP B 1 117 ? -8.219 6.785 10.555 1 68.81 117 ASP B O 1
ATOM 2151 N N . PHE B 1 118 ? -6.383 5.734 10.352 1 66.19 118 PHE B N 1
ATOM 2152 C CA . PHE B 1 118 ? -5.645 6.656 11.211 1 66.19 118 PHE B CA 1
ATOM 2153 C C . PHE B 1 118 ? -5.562 8.039 10.578 1 66.19 118 PHE B C 1
ATOM 2155 O O . PHE B 1 118 ? -5.797 9.047 11.242 1 66.19 118 PHE B O 1
ATOM 2162 N N . MET B 1 119 ? -5.262 7.996 9.375 1 64.19 119 MET B N 1
ATOM 2163 C CA . MET B 1 119 ? -5.125 9.258 8.648 1 64.19 119 MET B CA 1
ATOM 2164 C C . MET B 1 119 ? -6.461 9.992 8.578 1 64.19 119 MET B C 1
ATOM 2166 O O . MET B 1 119 ? -6.512 11.219 8.703 1 64.19 119 MET B O 1
ATOM 2170 N N . LYS B 1 120 ? -7.434 9.25 8.25 1 62.47 120 LYS B N 1
ATOM 2171 C CA . LYS B 1 120 ? -8.766 9.852 8.188 1 62.47 120 LYS B CA 1
ATOM 2172 C C . LYS B 1 120 ? -9.148 10.492 9.516 1 62.47 120 LYS B C 1
ATOM 2174 O O . LYS B 1 120 ? -9.727 11.578 9.547 1 62.47 120 LYS B O 1
ATOM 2179 N N . LYS B 1 121 ? -8.867 9.797 10.547 1 62.66 121 LYS B N 1
ATOM 2180 C CA . LYS B 1 121 ? -9.211 10.273 11.883 1 62.66 121 LYS B CA 1
ATOM 2181 C C . LYS B 1 121 ? -8.422 11.531 12.242 1 62.66 121 LYS B C 1
ATOM 2183 O O . LYS B 1 121 ? -8.945 12.422 12.914 1 62.66 121 LYS B O 1
ATOM 2188 N N . HIS B 1 122 ? -7.289 11.57 11.711 1 60.03 122 HIS B N 1
ATOM 2189 C CA . HIS B 1 122 ? -6.43 12.664 12.148 1 60.03 122 HIS B CA 1
ATOM 2190 C C . HIS B 1 122 ? -6.355 13.758 11.094 1 60.03 122 HIS B C 1
ATOM 2192 O O . HIS B 1 122 ? -6.023 14.906 11.414 1 60.03 122 HIS B O 1
ATOM 2198 N N . ASN B 1 123 ? -6.434 13.461 9.891 1 56.84 123 ASN B N 1
ATOM 2199 C CA . ASN B 1 123 ? -6.457 14.508 8.875 1 56.84 123 ASN B CA 1
ATOM 2200 C C . ASN B 1 123 ? -7.738 15.336 8.945 1 56.84 123 ASN B C 1
ATOM 2202 O O . ASN B 1 123 ? -7.754 16.5 8.547 1 56.84 123 ASN B O 1
ATOM 2206 N N . ASN B 1 124 ? -8.859 14.703 9.328 1 49.19 124 ASN B N 1
ATOM 2207 C CA . ASN B 1 124 ? -10.07 15.508 9.406 1 49.19 124 ASN B CA 1
ATOM 2208 C C . ASN B 1 124 ? -9.922 16.641 10.414 1 49.19 124 ASN B C 1
ATOM 2210 O O . ASN B 1 124 ? -10.789 17.516 10.516 1 49.19 124 ASN B O 1
ATOM 2214 N N . GLN B 1 125 ? -8.867 16.672 11.156 1 48.12 125 GLN B N 1
ATOM 2215 C CA . GLN B 1 125 ? -8.781 17.828 12.039 1 48.12 125 GLN B CA 1
ATOM 2216 C C . GLN B 1 125 ? -8.258 19.047 11.289 1 48.12 125 GLN B C 1
ATOM 2218 O O . GLN B 1 125 ? -7.07 19.125 10.961 1 48.12 125 GLN B O 1
ATOM 2223 N N . ALA B 1 126 ? -8.914 19.484 10.273 1 45.03 126 ALA B N 1
ATOM 2224 C CA . ALA B 1 126 ? -8.766 20.766 9.578 1 45.03 126 ALA B CA 1
ATOM 2225 C C . ALA B 1 126 ? -8.336 21.859 10.539 1 45.03 126 ALA B C 1
ATOM 2227 O O . ALA B 1 126 ? -8.828 21.938 11.664 1 45.03 126 ALA B O 1
ATOM 2228 N N . THR B 1 127 ? -7.121 22.25 10.406 1 45.66 127 THR B N 1
ATOM 2229 C CA . THR B 1 127 ? -6.598 23.469 11 1 45.66 127 THR B CA 1
ATOM 2230 C C . THR B 1 127 ? -7.555 24.641 10.766 1 45.66 127 THR B C 1
ATOM 2232 O O . THR B 1 127 ? -7.637 25.172 9.656 1 45.66 127 THR B O 1
ATOM 2235 N N . TYR B 1 128 ? -8.805 24.703 11.227 1 38.38 128 TYR B N 1
ATOM 2236 C CA . TYR B 1 128 ? -9.734 25.781 10.953 1 38.38 128 TYR B CA 1
ATOM 2237 C C . TYR B 1 128 ? -9.273 27.078 11.609 1 38.38 128 TYR B C 1
ATOM 2239 O O . TYR B 1 128 ? -9.812 28.156 11.336 1 38.38 128 TYR B O 1
ATOM 2247 N N . GLY B 1 129 ? -8.242 27.5 12.133 1 38.31 129 GLY B N 1
ATOM 2248 C CA . GLY B 1 129 ? -8.57 28.797 12.711 1 38.31 129 GLY B CA 1
ATOM 2249 C C . GLY B 1 129 ? -8.734 29.891 11.68 1 38.31 129 GLY B C 1
ATOM 2250 O O . GLY B 1 129 ? -8.547 29.656 10.484 1 38.31 129 GLY B O 1
ATOM 2251 N N . ALA B 1 130 ? -8.703 31.547 11.914 1 41.88 130 ALA B N 1
ATOM 2252 C CA . ALA B 1 130 ? -9.711 32.594 11.977 1 41.88 130 ALA B CA 1
ATOM 2253 C C . ALA B 1 130 ? -10.102 33.062 10.57 1 41.88 130 ALA B C 1
ATOM 2255 O O . ALA B 1 130 ? -11.289 33.188 10.258 1 41.88 130 ALA B O 1
ATOM 2256 N N . ASP B 1 131 ? -9.57 33.906 9.453 1 37.09 131 ASP B N 1
ATOM 2257 C CA . ASP B 1 131 ? -9.812 34.594 8.203 1 37.09 131 ASP B CA 1
ATOM 2258 C C . ASP B 1 131 ? -9.352 33.781 7.004 1 37.09 131 ASP B C 1
ATOM 2260 O O . ASP B 1 131 ? -9.312 34.281 5.879 1 37.09 131 ASP B O 1
ATOM 2264 N N . GLY B 1 132 ? -9.234 32 7.016 1 42.34 132 GLY B N 1
ATOM 2265 C CA . GLY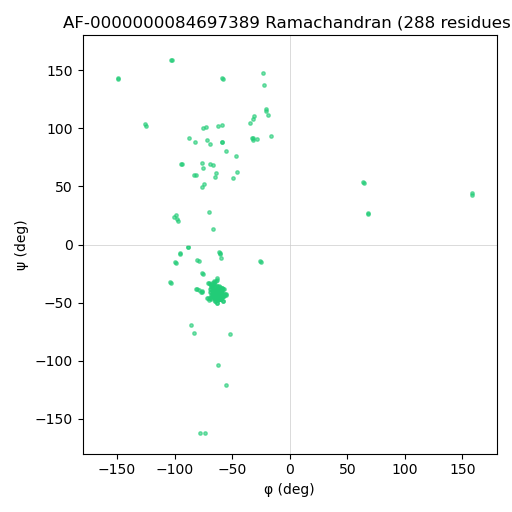 B 1 132 ? -8.766 30.672 6.707 1 42.34 132 GLY B CA 1
ATOM 2266 C C . GLY B 1 132 ? -9.141 29.641 7.77 1 42.34 132 GLY B C 1
ATOM 2267 O O . GLY B 1 132 ? -8.539 28.562 7.836 1 42.34 132 GLY B O 1
ATOM 2268 N N . GLN B 1 133 ? -10.203 29.5 8.375 1 38.31 133 GLN B N 1
ATOM 2269 C CA . GLN B 1 133 ? -10.875 29.031 9.586 1 38.31 133 GLN B CA 1
ATOM 2270 C C . GLN B 1 133 ? -11.367 27.609 9.43 1 38.31 133 GLN B C 1
ATOM 2272 O O . GLN B 1 133 ? -12.188 27.312 8.555 1 38.31 133 GLN B O 1
ATOM 2277 N N . GLU B 1 134 ? -10.625 26.484 9.352 1 40.34 134 GLU B N 1
ATOM 2278 C CA . GLU B 1 134 ? -11.047 2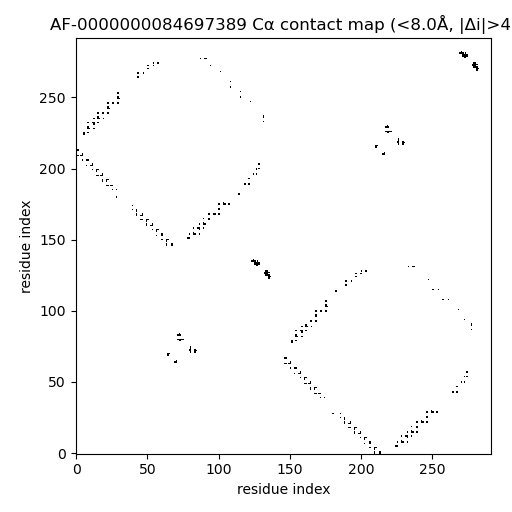5.094 9.406 1 40.34 134 GLU B CA 1
ATOM 2279 C C . GLU B 1 134 ? -11.625 24.75 10.773 1 40.34 134 GLU B C 1
ATOM 2281 O O . GLU B 1 134 ? -10.953 24.922 11.797 1 40.34 134 GLU B O 1
ATOM 2286 N N . SER B 1 135 ? -12.75 25.281 11.586 1 35.16 135 SER B N 1
ATOM 2287 C CA . SER B 1 135 ? -13.156 24.641 12.836 1 35.16 135 SER B CA 1
ATOM 2288 C C . SER B 1 135 ? -13.906 23.344 12.578 1 35.16 135 SER B C 1
ATOM 2290 O O . SER B 1 135 ? -15.141 23.328 12.562 1 35.16 135 SER B O 1
ATOM 2292 N N . ARG B 1 136 ? -13.68 22.266 11.875 1 38.47 136 ARG B N 1
ATOM 2293 C CA . ARG B 1 136 ? -14.656 21.219 12.094 1 38.47 136 ARG B CA 1
ATOM 2294 C C . ARG B 1 136 ? -14.43 20.531 13.438 1 38.47 136 ARG B C 1
ATOM 2296 O O . ARG B 1 136 ? -13.367 19.953 13.672 1 38.47 136 ARG B O 1
ATOM 2303 N N . THR B 1 137 ? -15.109 20.719 14.695 1 31.83 137 THR B N 1
ATOM 2304 C CA . THR B 1 137 ? -15.148 19.875 15.891 1 31.83 137 THR B CA 1
ATOM 2305 C C . THR B 1 137 ? -15.625 18.469 15.539 1 31.83 137 THR B C 1
ATOM 2307 O O . THR B 1 137 ? -14.961 17.484 15.875 1 31.83 137 THR B O 1
ATOM 2310 N N . PRO B 1 138 ? -16.891 17.891 16.219 1 32.47 138 PRO B N 1
ATOM 2311 C CA . PRO B 1 138 ? -17.312 16.625 16.828 1 32.47 138 PRO B CA 1
ATOM 2312 C C . PRO B 1 138 ? -17.781 15.594 15.805 1 32.47 138 PRO B C 1
ATOM 2314 O O . PRO B 1 138 ? -18.688 15.867 15.023 1 32.47 138 PRO B O 1
ATOM 2317 N N . ALA B 1 139 ? -17.234 14.664 15.078 1 30.64 139 ALA B N 1
ATOM 2318 C CA . ALA B 1 139 ? -18.172 13.586 14.734 1 30.64 139 ALA B CA 1
ATOM 2319 C C . ALA B 1 139 ? -18.406 12.672 15.93 1 30.64 139 ALA B C 1
ATOM 2321 O O . ALA B 1 139 ? -17.516 11.898 16.312 1 30.64 139 ALA B O 1
ATOM 2322 N N . LEU B 1 140 ? -19.172 13.016 17.234 1 27.64 140 LEU B N 1
ATOM 2323 C CA . LEU B 1 140 ? -19.703 12.016 18.156 1 27.64 140 LEU B CA 1
ATOM 2324 C C . LEU B 1 140 ? -20.688 11.094 17.438 1 27.64 140 LEU B C 1
ATOM 2326 O O . LEU B 1 140 ? -21.75 11.531 17.016 1 27.64 140 LEU B O 1
ATOM 2330 N N . GLY B 1 141 ? -20.266 10.102 16.891 1 25.92 141 GLY B N 1
ATOM 2331 C CA . GLY B 1 141 ? -21.141 9.008 16.5 1 25.92 141 GLY B CA 1
ATOM 2332 C C . GLY B 1 141 ? -21.75 8.273 17.688 1 25.92 141 GLY B C 1
ATOM 2333 O O . GLY B 1 141 ? -21.047 7.531 18.391 1 25.92 141 GLY B O 1
ATOM 2334 N N . LYS B 1 142 ? -22.734 8.836 18.594 1 27.38 142 LYS B N 1
ATOM 2335 C CA . LYS B 1 142 ? -23.609 8.078 19.469 1 27.38 142 LYS B CA 1
ATOM 2336 C C . LYS B 1 142 ? -24.422 7.055 18.672 1 27.38 142 LYS B C 1
ATOM 2338 O O . LYS B 1 142 ? -25.328 7.422 17.906 1 27.38 142 LYS B O 1
ATOM 2343 N N . LYS B 1 143 ? -24.047 5.844 18.234 1 25.3 143 LYS B N 1
ATOM 2344 C CA . LYS B 1 143 ? -25.078 4.824 18.391 1 25.3 143 LYS B CA 1
ATOM 2345 C C . LYS B 1 143 ? -25.422 4.609 19.859 1 25.3 143 LYS B C 1
ATOM 2347 O O . LYS B 1 143 ? -24.547 4.27 20.656 1 25.3 143 LYS B O 1
ATOM 2352 N N . ILE B 1 144 ? -26.594 5.113 20.625 1 20.03 144 ILE B N 1
ATOM 2353 C CA . ILE B 1 144 ? -27.734 4.871 21.516 1 20.03 144 ILE B CA 1
ATOM 2354 C C . ILE B 1 144 ? -28.172 3.412 21.406 1 20.03 144 ILE B C 1
ATOM 2356 O O . ILE B 1 144 ? -28.203 2.844 20.312 1 20.03 144 ILE B O 1
ATOM 2360 N N . SER B 1 145 ? -28.812 2.645 22.75 1 19.06 145 SER B N 1
ATOM 2361 C CA . SER B 1 145 ? -29.219 1.354 23.297 1 19.06 145 SER B CA 1
ATOM 2362 C C . SER B 1 145 ? -30.172 0.63 22.344 1 19.06 145 SER B C 1
ATOM 2364 O O . SER B 1 145 ? -29.969 -0.545 22.031 1 19.06 145 SER B O 1
ATOM 2366 N N . VAL B 1 146 ? -31.703 0.762 21.969 1 19.44 146 VAL B N 1
ATOM 2367 C CA . VAL B 1 146 ? -32.719 -0.135 22.484 1 19.44 146 VAL B CA 1
ATOM 2368 C C . VAL B 1 146 ? -32.719 -1.434 21.688 1 19.44 146 VAL B C 1
ATOM 2370 O O . VAL B 1 146 ? -32.625 -1.412 20.453 1 19.44 146 VAL B O 1
#

Secondary structure (DSSP, 8-state):
-GGGHHHHHHHHHHHHHHHHHHHHHHHHHHHS--S-HHHHHHHHHHHHHHHHHHHHHHHHHHHHHHHHT--TT-TT-HHHHHHHHHHHHHHHHHHHHHHHHHHHHHHHHHHHHHHHHHHHHHHTS----TTS--------------/-GGGHHHHHHHHHHHHHHHHHHHHHHHHHHHS--S-HHHHHHHHHHHHHHHHHHHHHHHHHHHHHHHHT--TT-TT-HHHHHHHHHHHHHHHHHHHHHHHHHHHHHHHHHHHHHHHHHHHHHHTS----TTS--------------

InterPro domains:
  IPR007809 FlgN-like protein [PF05130] (1-135)
  IPR036679 FlgN-like superfamily [SSF140566] (1-119)

Solvent-accessible surface area (backbone atoms only — not comparable to full-atom values): 16375 Å² total; per-residue (Å²): 117,73,72,54,50,52,59,46,50,51,48,42,38,50,38,51,52,51,41,45,51,41,50,48,52,47,40,47,67,68,55,56,74,61,75,60,68,54,63,56,50,50,41,50,50,52,44,51,51,36,52,51,50,41,50,51,45,49,55,49,49,52,53,50,24,63,75,64,73,49,56,87,64,28,82,92,36,69,68,51,21,53,53,43,50,52,36,52,53,49,50,53,50,47,52,52,50,51,51,52,45,50,52,51,51,52,49,52,49,52,51,51,50,50,50,47,51,49,44,55,67,54,58,60,54,44,73,3,68,88,105,75,49,28,75,63,82,82,88,79,82,78,86,81,85,128,116,73,72,54,50,52,60,48,51,50,48,39,37,50,38,50,51,53,42,46,52,44,50,51,51,47,41,49,67,68,56,58,78,61,79,58,68,54,61,55,50,49,40,50,51,50,43,52,51,36,47,51,51,42,51,50,44,50,56,50,48,53,52,50,24,63,74,65,72,50,56,89,66,29,81,90,36,68,69,52,22,53,51,42,51,51,38,53,52,50,50,53,50,44,50,51,48,50,51,51,46,49,51,51,51,52,50,52,49,53,50,53,50,51,51,48,52,51,44,53,66,55,58,59,56,46,74,6,64,88,105,74,50,27,79,64,84,80,87,77,80,76,87,84,89,137